Protein AF-A0AAW1G1H7-F1 (afdb_monomer)

Secondary structure (DSSP, 8-state):
-EEEES-SSHHHHHHHHHHHHH-TT--EEEEES-GGG-----SSTTEEEEES--TTHHHHHHHHHS-BSEEEE----S-TTSS---SGGG--HHHHHHHHIIIIIHHHHHHHHHTTTBSTTTSPPP-EEEE--EEESTTTGGGGGGS-GGGEEEHHHHHHHHHHHHHT--GGGTTEEEETTS-EEE-S--EE-SS-EE-

Solvent-accessible surface area (backbone atoms only — not comparable to full-atom values): 11667 Å² total; per-residue (Å²): 68,36,40,36,34,41,21,90,52,52,58,35,34,36,46,53,51,50,42,62,71,74,34,81,88,47,35,39,37,35,23,26,84,59,47,90,71,53,84,80,76,62,92,65,92,43,59,45,73,38,59,60,83,45,95,53,52,48,53,52,47,36,74,78,61,59,52,34,76,46,78,45,78,58,56,76,62,66,25,88,85,74,53,56,73,88,46,83,87,66,65,43,74,69,41,53,53,53,25,44,46,52,49,48,48,43,48,51,53,51,50,60,62,39,52,86,36,33,54,67,99,80,60,87,78,69,43,70,47,78,42,60,69,50,43,65,25,84,84,43,54,87,58,48,89,80,48,61,76,94,57,56,32,54,37,63,60,31,40,54,35,45,48,56,48,62,75,68,63,46,77,89,58,36,52,34,36,28,33,41,88,66,46,68,74,53,91,71,70,70,48,72,84,87,84,53,85,54,129

Nearest PDB structures (foldseek):
  3slg-assembly4_D  TM=5.244E-01  e=7.112E-03  Burkholderia pseudomallei 1710b
  3slg-assembly1_A  TM=5.169E-01  e=9.768E-03  Burkholderia pseudomallei 1710b
  1z75-assembly1_A  TM=5.306E-01  e=2.530E-02  Escherichia coli
  1z7b-assembly1_A  TM=5.217E-01  e=2.530E-02  Escherichia coli
  1z7e-assembly1_D  TM=4.997E-01  e=6.554E-02  Escherichia coli

Organism: Zoarces viviparus (NCBI:txid48416)

Radius of gyration: 17.43 Å; Cα contacts (8 Å, |Δi|>4): 279; chains: 1; bounding box: 45×40×48 Å

Structure (mmCIF, N/CA/C/O backbone):
data_AF-A0AAW1G1H7-F1
#
_entry.id   AF-A0AAW1G1H7-F1
#
loop_
_atom_site.group_PDB
_atom_site.id
_atom_site.type_symbol
_atom_site.label_atom_id
_atom_site.label_alt_id
_atom_site.label_comp_id
_atom_site.label_asym_id
_atom_site.label_entity_id
_atom_site.label_seq_id
_atom_site.pdbx_PDB_ins_code
_atom_site.Cartn_x
_atom_site.Cartn_y
_atom_site.Cartn_z
_atom_site.occupancy
_atom_site.B_iso_or_equiv
_atom_site.auth_seq_id
_atom_site.auth_comp_id
_atom_site.auth_asym_id
_atom_site.auth_atom_id
_atom_site.pdbx_PDB_model_num
ATOM 1 N N . MET A 1 1 ? -10.985 2.891 10.087 1.00 73.31 1 MET A N 1
ATOM 2 C CA . MET A 1 1 ? -10.182 3.982 9.519 1.00 73.31 1 MET A CA 1
ATOM 3 C C . MET A 1 1 ? -8.923 3.427 8.908 1.00 73.31 1 MET A C 1
ATOM 5 O O . MET A 1 1 ? -8.239 2.643 9.554 1.00 73.31 1 MET A O 1
ATOM 9 N N . LEU A 1 2 ? -8.660 3.793 7.659 1.00 76.62 2 LEU A N 1
ATOM 10 C CA . LEU A 1 2 ? -7.661 3.154 6.813 1.00 76.62 2 LEU A CA 1
ATOM 11 C C . LEU A 1 2 ? -6.749 4.211 6.195 1.00 76.62 2 LEU A C 1
ATOM 13 O O . LEU A 1 2 ? -7.255 5.197 5.665 1.00 76.62 2 LEU A O 1
ATOM 17 N N . LEU A 1 3 ? -5.433 4.009 6.253 1.00 73.12 3 LEU A N 1
ATOM 18 C CA . LEU A 1 3 ? -4.436 4.956 5.750 1.00 73.12 3 LEU A CA 1
ATOM 19 C C . LEU A 1 3 ? -3.664 4.353 4.579 1.00 73.12 3 LEU A C 1
ATOM 21 O O . LEU A 1 3 ? -3.075 3.279 4.702 1.00 73.12 3 LEU A O 1
ATOM 25 N N . PHE A 1 4 ? -3.620 5.079 3.467 1.00 74.75 4 PHE A N 1
ATOM 26 C CA . PHE A 1 4 ? -2.962 4.653 2.237 1.00 74.75 4 PHE A CA 1
ATOM 27 C C . PHE A 1 4 ? -1.847 5.616 1.831 1.00 74.75 4 PHE A C 1
ATOM 29 O O . PHE A 1 4 ? -2.022 6.840 1.815 1.00 74.75 4 PHE A O 1
ATOM 36 N N . HIS A 1 5 ? -0.709 5.049 1.433 1.00 71.12 5 HIS A N 1
ATOM 37 C CA . HIS A 1 5 ? 0.432 5.794 0.909 1.00 71.12 5 HIS A CA 1
ATOM 38 C C . HIS A 1 5 ? 0.927 5.206 -0.417 1.00 71.12 5 HIS A C 1
ATOM 40 O O . HIS A 1 5 ? 1.231 4.017 -0.444 1.00 71.12 5 HIS A O 1
ATOM 46 N N . PRO A 1 6 ? 1.205 6.021 -1.450 1.00 65.44 6 PRO A N 1
ATOM 47 C CA . PRO A 1 6 ? 0.539 7.242 -1.881 1.00 65.44 6 PRO A CA 1
ATOM 48 C C . PRO A 1 6 ? -0.604 6.923 -2.862 1.00 65.44 6 PRO A C 1
ATOM 50 O O . PRO A 1 6 ? -0.550 5.949 -3.607 1.00 65.44 6 PRO A O 1
ATOM 53 N N . VAL A 1 7 ? -1.643 7.757 -2.878 1.00 63.50 7 VAL A N 1
ATOM 54 C CA . VAL A 1 7 ? -2.957 7.358 -3.426 1.00 63.50 7 VAL A CA 1
ATOM 55 C C . VAL A 1 7 ? -3.294 7.931 -4.799 1.00 63.50 7 VAL A C 1
ATOM 57 O O . VAL A 1 7 ? -4.196 7.426 -5.443 1.00 63.50 7 VAL A O 1
ATOM 60 N N . LEU A 1 8 ? -2.592 8.945 -5.309 1.00 60.09 8 LEU A N 1
ATOM 61 C CA . LEU A 1 8 ? -3.075 9.707 -6.481 1.00 60.09 8 LEU A CA 1
ATOM 62 C C . LEU A 1 8 ? -3.226 8.920 -7.794 1.00 60.09 8 LEU A C 1
ATOM 64 O O . LEU A 1 8 ? -3.757 9.463 -8.757 1.00 60.09 8 LEU A O 1
ATOM 68 N N . ARG A 1 9 ? -2.708 7.693 -7.880 1.00 73.25 9 ARG A N 1
ATOM 69 C CA . ARG A 1 9 ? -2.675 6.900 -9.114 1.00 73.25 9 ARG A CA 1
ATOM 70 C C . ARG A 1 9 ? -2.432 5.422 -8.827 1.00 73.25 9 ARG A C 1
ATOM 72 O O . ARG A 1 9 ? -2.048 5.047 -7.720 1.00 73.25 9 ARG A O 1
ATOM 79 N N . GLY A 1 10 ? -2.636 4.595 -9.852 1.00 83.56 10 GLY A N 1
ATOM 80 C CA . GLY A 1 10 ? -2.375 3.157 -9.809 1.00 83.56 10 GLY A CA 1
ATOM 81 C C . GLY A 1 10 ? -3.186 2.433 -8.733 1.00 83.56 10 GLY A C 1
ATOM 82 O O . GLY A 1 10 ? -4.362 2.728 -8.523 1.00 83.56 10 GLY A O 1
ATOM 83 N N . LEU A 1 11 ? -2.544 1.485 -8.049 1.00 86.88 11 LEU A N 1
ATOM 84 C CA . LEU A 1 11 ? -3.180 0.634 -7.040 1.00 86.88 11 LEU A CA 1
ATOM 85 C C . LEU A 1 11 ? -3.681 1.414 -5.822 1.00 86.88 11 LEU A C 1
ATOM 87 O O . LEU A 1 11 ? -4.779 1.141 -5.348 1.00 86.88 11 LEU A O 1
ATOM 91 N N . GLY A 1 12 ? -2.928 2.413 -5.344 1.00 85.88 12 GLY A N 1
ATOM 92 C CA . GLY A 1 12 ? -3.318 3.211 -4.176 1.00 85.88 12 GLY A CA 1
ATOM 93 C C . GLY A 1 12 ? -4.685 3.879 -4.350 1.00 85.88 12 GLY A C 1
ATOM 94 O O . GLY A 1 12 ? -5.517 3.820 -3.447 1.00 85.88 12 GLY A O 1
ATOM 95 N N . LEU A 1 13 ? -4.949 4.432 -5.539 1.00 85.88 13 LEU A N 1
ATOM 96 C CA . LEU A 1 13 ? -6.244 5.030 -5.877 1.00 85.88 13 LEU A CA 1
ATOM 97 C C . LEU A 1 13 ? -7.368 3.994 -5.870 1.00 85.88 13 LEU A C 1
ATOM 99 O O . LEU A 1 13 ? -8.444 4.221 -5.318 1.00 85.88 13 LEU A O 1
ATOM 103 N N . GLN A 1 14 ? -7.100 2.835 -6.472 1.00 89.62 14 GLN A N 1
ATOM 104 C CA . GLN A 1 14 ? -8.082 1.764 -6.596 1.00 89.62 14 GLN A CA 1
ATOM 105 C C . GLN A 1 14 ? -8.421 1.130 -5.248 1.00 89.62 14 GLN A C 1
ATOM 107 O O . GLN A 1 14 ? -9.584 0.818 -5.008 1.00 89.62 14 GLN A O 1
ATOM 112 N N . PHE A 1 15 ? -7.463 1.028 -4.324 1.00 89.62 15 PHE A N 1
ATOM 113 C CA . PHE A 1 15 ? -7.752 0.642 -2.944 1.00 89.62 15 PHE A CA 1
ATOM 114 C C . PHE A 1 15 ? -8.737 1.602 -2.276 1.00 89.62 15 PHE A C 1
ATOM 116 O O . PHE A 1 15 ? -9.714 1.158 -1.669 1.00 89.62 15 PHE A O 1
ATOM 123 N N . CYS A 1 16 ? -8.522 2.915 -2.412 1.00 88.25 16 CYS A N 1
ATOM 124 C CA . CYS A 1 16 ? -9.436 3.907 -1.854 1.00 88.25 16 CYS A CA 1
ATOM 125 C C . CYS A 1 16 ? -10.842 3.779 -2.452 1.00 88.25 16 CYS A C 1
ATOM 127 O O . CYS A 1 16 ? -11.809 3.734 -1.692 1.00 88.25 16 CYS A O 1
ATOM 129 N N . ARG A 1 17 ? -10.960 3.631 -3.779 1.00 88.75 17 ARG A N 1
ATOM 130 C CA . ARG A 1 17 ? -12.242 3.379 -4.464 1.00 88.75 17 ARG A CA 1
ATOM 131 C C . ARG A 1 17 ? -12.944 2.137 -3.940 1.00 88.75 17 ARG A C 1
ATOM 133 O O . ARG A 1 17 ? -14.110 2.207 -3.558 1.00 88.75 17 ARG A O 1
ATOM 140 N N . HIS A 1 18 ? -12.225 1.018 -3.897 1.00 91.44 18 HIS A N 1
ATOM 141 C CA . HIS A 1 18 ? -12.762 -0.263 -3.460 1.00 91.44 18 HIS A CA 1
ATOM 142 C C . HIS A 1 18 ? -13.309 -0.164 -2.031 1.00 91.44 18 HIS A C 1
ATOM 144 O O . HIS A 1 18 ? -14.451 -0.527 -1.764 1.00 91.44 18 HIS A O 1
ATOM 150 N N . ILE A 1 19 ? -12.541 0.411 -1.108 1.00 90.12 19 ILE A N 1
ATOM 151 C CA . ILE A 1 19 ? -12.972 0.565 0.284 1.00 90.12 19 ILE A CA 1
ATOM 152 C C . ILE A 1 19 ? -14.161 1.509 0.412 1.00 90.12 19 ILE A C 1
ATOM 154 O O . ILE A 1 19 ? -15.108 1.193 1.128 1.00 90.12 19 ILE A O 1
ATOM 158 N N . LEU A 1 20 ? -14.136 2.659 -0.264 1.00 89.44 20 LEU A N 1
ATOM 159 C CA . LEU A 1 20 ? -15.230 3.624 -0.185 1.00 89.44 20 LEU A CA 1
ATOM 160 C C . LEU A 1 20 ? -16.541 3.032 -0.720 1.00 89.44 20 LEU A C 1
ATOM 162 O O . LEU A 1 20 ? -17.599 3.358 -0.175 1.00 89.44 20 LEU A O 1
ATOM 166 N N . LYS A 1 21 ? -16.460 2.136 -1.713 1.00 90.38 21 LYS A N 1
ATOM 167 C CA . LYS A 1 21 ? -17.590 1.401 -2.297 1.00 90.38 21 LYS A CA 1
ATOM 168 C C . LYS A 1 21 ? -18.085 0.250 -1.413 1.00 90.38 21 LYS A C 1
ATOM 170 O O . LYS A 1 21 ? -19.290 0.110 -1.238 1.00 90.38 21 LYS A O 1
ATOM 175 N N . HIS A 1 22 ? -17.185 -0.564 -0.859 1.00 91.00 22 HIS A N 1
ATOM 176 C CA . HIS A 1 22 ? -17.543 -1.835 -0.210 1.00 91.00 22 HIS A CA 1
ATOM 177 C C . HIS A 1 22 ? -17.586 -1.782 1.324 1.00 91.00 22 HIS A C 1
ATOM 179 O O . HIS A 1 22 ? -18.234 -2.619 1.947 1.00 91.00 22 HIS A O 1
ATOM 185 N N . ARG A 1 23 ? -16.943 -0.794 1.959 1.00 89.88 23 ARG A N 1
ATOM 186 C CA . ARG A 1 23 ? -16.934 -0.615 3.420 1.00 89.88 23 ARG A CA 1
ATOM 187 C C . ARG A 1 23 ? -17.599 0.709 3.799 1.00 89.88 23 ARG A C 1
ATOM 189 O O . ARG A 1 23 ? -16.943 1.738 3.958 1.00 89.88 23 ARG A O 1
ATOM 196 N N . THR A 1 24 ? -18.920 0.688 3.962 1.00 86.50 24 THR A N 1
ATOM 197 C CA . THR A 1 24 ? -19.757 1.889 4.177 1.00 86.50 24 THR A CA 1
ATOM 198 C C . THR A 1 24 ? -19.381 2.696 5.424 1.00 86.50 24 THR A C 1
ATOM 200 O O . THR A 1 24 ? -19.468 3.922 5.409 1.00 86.50 24 THR A O 1
ATOM 203 N N . THR A 1 25 ? -18.887 2.035 6.472 1.00 87.44 25 THR A N 1
ATOM 204 C CA . THR A 1 25 ? -18.452 2.661 7.733 1.00 87.44 25 THR A CA 1
ATOM 205 C C . THR A 1 25 ? -16.977 3.068 7.743 1.00 87.44 25 THR A C 1
ATOM 207 O O . THR A 1 25 ? -16.512 3.697 8.695 1.00 87.44 25 THR A O 1
ATOM 210 N N . ALA A 1 26 ? -16.208 2.719 6.706 1.00 87.88 26 ALA A N 1
ATOM 211 C CA . ALA A 1 26 ? -14.791 3.040 6.659 1.00 87.88 26 ALA A CA 1
ATOM 212 C C . ALA A 1 26 ? -14.562 4.519 6.317 1.00 87.88 26 ALA A C 1
ATOM 214 O O . ALA A 1 26 ? -15.124 5.055 5.361 1.00 87.88 26 ALA A O 1
ATOM 215 N N . VAL A 1 27 ? -13.663 5.138 7.083 1.00 89.31 27 VAL A N 1
ATOM 216 C CA . VAL A 1 27 ? -13.017 6.414 6.757 1.00 89.31 27 VAL A CA 1
ATOM 217 C C . VAL A 1 27 ? -11.654 6.114 6.140 1.00 89.31 27 VAL A C 1
ATOM 219 O O . VAL A 1 27 ? -10.883 5.323 6.694 1.00 89.31 27 VAL A O 1
ATOM 222 N N . VAL A 1 28 ? -11.376 6.731 4.997 1.00 89.75 28 VAL A N 1
ATOM 223 C CA . VAL A 1 28 ? -10.145 6.592 4.223 1.00 89.75 28 VAL A CA 1
ATOM 224 C C . VAL A 1 28 ? -9.320 7.864 4.342 1.00 89.75 28 VAL A C 1
ATOM 226 O O . VAL A 1 28 ? -9.781 8.963 4.037 1.00 89.75 28 VAL A O 1
ATOM 229 N N . ILE A 1 29 ? -8.069 7.688 4.741 1.00 88.19 29 ILE A N 1
ATOM 230 C CA . ILE A 1 29 ? -7.049 8.721 4.755 1.00 88.19 29 ILE A CA 1
ATOM 231 C C . ILE A 1 29 ? -6.067 8.377 3.640 1.00 88.19 29 ILE A C 1
ATOM 233 O O . ILE A 1 29 ? -5.410 7.337 3.644 1.00 88.19 29 ILE A O 1
ATOM 237 N N . ALA A 1 30 ? -5.996 9.245 2.649 1.00 87.56 30 ALA A N 1
ATOM 238 C CA . ALA A 1 30 ? -5.112 9.122 1.510 1.00 87.56 30 ALA A CA 1
ATOM 239 C C . ALA A 1 30 ? -3.960 10.109 1.663 1.00 87.56 30 ALA A C 1
ATOM 241 O O . ALA A 1 30 ? -4.174 11.248 2.060 1.00 87.56 30 ALA A O 1
ATOM 242 N N . THR A 1 31 ? -2.740 9.710 1.318 1.00 83.75 31 THR A N 1
ATOM 243 C CA . THR A 1 31 ? -1.591 10.626 1.335 1.00 83.75 31 THR A CA 1
ATOM 244 C C . THR A 1 31 ? -0.999 10.795 -0.054 1.00 83.75 31 THR A C 1
ATOM 246 O O . THR A 1 31 ? -0.964 9.857 -0.859 1.00 83.75 31 THR A O 1
ATOM 249 N N . CYS A 1 32 ? -0.530 12.000 -0.369 1.00 81.19 32 CYS A N 1
ATOM 250 C CA . CYS A 1 32 ? 0.156 12.269 -1.627 1.00 81.19 32 CYS A CA 1
ATOM 251 C C . CYS A 1 32 ? 0.958 13.570 -1.612 1.00 81.19 32 CYS A C 1
ATOM 253 O O . CYS A 1 32 ? 0.721 14.436 -0.785 1.00 81.19 32 CYS A O 1
ATOM 255 N N . ARG A 1 33 ? 1.927 13.723 -2.519 1.00 79.44 33 ARG A N 1
ATOM 256 C CA . ARG A 1 33 ? 2.799 14.913 -2.531 1.00 79.44 33 ARG A CA 1
ATOM 257 C C . ARG A 1 33 ? 2.032 16.214 -2.789 1.00 79.44 33 ARG A C 1
ATOM 259 O O . ARG A 1 33 ? 2.339 17.212 -2.155 1.00 79.44 33 ARG A O 1
ATOM 266 N N . ASN A 1 34 ? 1.023 16.160 -3.658 1.00 81.06 34 ASN A N 1
ATOM 267 C CA . ASN A 1 34 ? 0.284 17.322 -4.151 1.00 81.06 34 ASN A CA 1
ATOM 268 C C . ASN A 1 34 ? -1.234 17.088 -3.989 1.00 81.06 34 ASN A C 1
ATOM 270 O O . ASN A 1 34 ? -1.897 16.730 -4.968 1.00 81.06 34 ASN A O 1
ATOM 274 N N . PRO A 1 35 ? -1.791 17.195 -2.766 1.00 80.69 35 PRO A N 1
ATOM 275 C CA . PRO A 1 35 ? -3.214 16.946 -2.500 1.00 80.69 35 PRO A CA 1
ATOM 276 C C . PRO A 1 35 ? -4.153 17.884 -3.264 1.00 80.69 35 PRO A C 1
ATOM 278 O O . PRO A 1 35 ? -5.256 17.485 -3.622 1.00 80.69 35 PRO A O 1
ATOM 281 N N . GLU A 1 36 ? -3.709 19.099 -3.576 1.00 79.56 36 GLU A N 1
ATOM 282 C CA . GLU A 1 36 ? -4.440 20.079 -4.381 1.00 79.56 36 GLU A CA 1
ATOM 283 C C . GLU A 1 36 ? -4.750 19.586 -5.807 1.00 79.56 36 GLU A C 1
ATOM 285 O O . GLU A 1 36 ? -5.765 19.968 -6.388 1.00 79.56 36 GLU A O 1
ATOM 290 N N . HIS A 1 37 ? -3.924 18.679 -6.336 1.00 76.25 37 HIS A N 1
ATOM 291 C CA . HIS A 1 37 ? -4.093 18.062 -7.653 1.00 76.25 37 HIS A CA 1
ATOM 292 C C . HIS A 1 37 ? -4.822 16.710 -7.602 1.00 76.25 37 HIS A C 1
ATOM 294 O O . HIS A 1 37 ? -4.901 16.016 -8.617 1.00 76.25 37 HIS A O 1
ATOM 300 N N . ALA A 1 38 ? -5.357 16.308 -6.445 1.00 70.81 38 ALA A N 1
ATOM 301 C CA . ALA A 1 38 ? -6.184 15.113 -6.347 1.00 70.81 38 ALA A CA 1
ATOM 302 C C . ALA A 1 38 ? -7.488 15.310 -7.136 1.00 70.81 38 ALA A C 1
ATOM 304 O O . ALA A 1 38 ? -8.396 16.029 -6.714 1.00 70.81 38 ALA A O 1
ATOM 305 N N . THR A 1 39 ? -7.572 14.663 -8.299 1.00 65.50 39 THR A N 1
ATOM 306 C CA . THR A 1 39 ? -8.768 14.656 -9.156 1.00 65.50 39 THR A CA 1
ATOM 307 C C . THR A 1 39 ? -9.905 13.852 -8.538 1.00 65.50 39 THR A C 1
ATOM 309 O O . THR A 1 39 ? -11.075 14.117 -8.799 1.00 65.50 39 THR A O 1
ATOM 312 N N . GLU A 1 40 ? -9.569 12.887 -7.687 1.00 66.44 40 GLU A N 1
ATOM 313 C CA . GLU A 1 40 ? -10.541 12.058 -7.003 1.00 66.44 40 GLU A CA 1
ATOM 314 C C . GLU A 1 40 ? -11.053 12.730 -5.733 1.00 66.44 40 GLU A C 1
ATOM 316 O O . GLU A 1 40 ? -10.320 12.936 -4.764 1.00 66.44 40 GLU A O 1
ATOM 321 N N . ARG A 1 41 ? -12.346 13.046 -5.743 1.00 66.00 41 ARG A N 1
ATOM 322 C CA . ARG A 1 41 ? -13.085 13.536 -4.584 1.00 66.00 41 ARG A CA 1
ATOM 323 C C . ARG A 1 41 ? -14.260 12.602 -4.355 1.00 66.00 41 ARG A C 1
ATOM 325 O O . ARG A 1 41 ? -15.010 12.316 -5.282 1.00 66.00 41 ARG A O 1
ATOM 332 N N . HIS A 1 42 ? -14.413 12.118 -3.129 1.00 65.69 42 HIS A N 1
ATOM 333 C CA . HIS A 1 42 ? -15.556 11.292 -2.767 1.00 65.69 42 HIS A CA 1
ATOM 334 C C . HIS A 1 42 ? -16.639 12.179 -2.132 1.00 65.69 42 HIS A C 1
ATOM 336 O O . HIS A 1 42 ? -16.304 12.993 -1.270 1.00 65.69 42 HIS A O 1
ATOM 342 N N . PRO A 1 43 ? -17.924 12.030 -2.501 1.00 55.09 43 PRO A N 1
ATOM 343 C CA . PRO A 1 43 ? -19.019 12.708 -1.814 1.00 55.09 43 PRO A CA 1
ATOM 344 C C . PRO A 1 43 ? -19.053 12.334 -0.322 1.00 55.09 43 PRO A C 1
ATOM 346 O O . PRO A 1 43 ? -19.058 11.153 0.031 1.00 55.09 43 PRO A O 1
ATOM 349 N N . GLY A 1 44 ? -19.074 13.332 0.560 1.00 60.41 44 GLY A N 1
ATOM 350 C CA . GLY A 1 44 ? -19.103 13.141 2.015 1.00 60.41 44 GLY A CA 1
ATOM 351 C C . GLY A 1 44 ? -17.729 13.163 2.700 1.00 60.41 44 GLY A C 1
ATOM 352 O O . GLY A 1 44 ? -16.681 13.220 2.069 1.00 60.41 44 GLY A O 1
ATOM 353 N N . THR A 1 45 ? -17.734 13.110 4.032 1.00 71.38 45 THR A N 1
ATOM 354 C CA . THR A 1 45 ? -16.557 13.298 4.907 1.00 71.38 45 THR A CA 1
ATOM 355 C C . THR A 1 45 ? -15.661 12.055 5.051 1.00 71.38 45 THR A C 1
ATOM 357 O O . THR A 1 45 ? -14.756 12.035 5.882 1.00 71.38 45 THR A O 1
ATOM 360 N N . ARG A 1 46 ? -15.890 10.996 4.255 1.00 86.81 46 ARG A N 1
ATOM 361 C CA . ARG A 1 46 ? -15.212 9.691 4.410 1.00 86.81 46 ARG A CA 1
ATOM 362 C C . ARG A 1 46 ? -13.853 9.582 3.719 1.00 86.81 46 ARG A C 1
ATOM 364 O O . ARG A 1 46 ? -13.141 8.626 4.002 1.00 86.81 46 ARG A O 1
ATOM 371 N N . LEU A 1 47 ? -13.490 10.508 2.831 1.00 88.06 47 LEU A N 1
ATOM 372 C CA . LEU A 1 47 ? -12.169 10.552 2.196 1.00 88.06 47 LEU A CA 1
ATOM 373 C C . LEU A 1 47 ? -11.455 11.845 2.588 1.00 88.06 47 LEU A C 1
ATOM 375 O O . LEU A 1 47 ? -11.916 12.932 2.253 1.00 88.06 47 LEU A O 1
ATOM 379 N N . THR A 1 48 ? -10.310 11.722 3.255 1.00 86.81 48 THR A N 1
ATOM 380 C CA . THR A 1 48 ? -9.422 12.851 3.559 1.00 86.81 48 THR A CA 1
ATOM 381 C C . THR A 1 48 ? -8.091 12.657 2.854 1.00 86.81 48 THR A C 1
ATOM 383 O O . THR A 1 48 ? -7.443 11.630 3.037 1.00 86.81 48 THR A O 1
ATOM 386 N N . VAL A 1 49 ? -7.666 13.644 2.062 1.00 85.81 49 VAL A N 1
ATOM 387 C CA . VAL A 1 49 ? -6.366 13.623 1.378 1.00 85.81 49 VAL A CA 1
ATOM 388 C C . VAL A 1 49 ? -5.388 14.534 2.118 1.00 85.81 49 VAL A C 1
ATOM 390 O O . VAL A 1 49 ? -5.628 15.731 2.264 1.00 85.81 49 VAL A O 1
ATOM 393 N N . LEU A 1 50 ? -4.279 13.969 2.587 1.00 84.31 50 LEU A N 1
ATOM 394 C CA . LEU A 1 50 ? -3.205 14.663 3.292 1.00 84.31 50 LEU A CA 1
ATOM 395 C C . LEU A 1 50 ? -1.949 14.765 2.415 1.00 84.31 50 LEU A C 1
ATOM 397 O O . LEU A 1 50 ? -1.686 13.915 1.558 1.00 84.31 50 LEU A O 1
ATOM 401 N N . ARG A 1 51 ? -1.143 15.803 2.649 1.00 83.12 51 ARG A N 1
ATOM 402 C CA . ARG A 1 51 ? 0.158 15.962 1.987 1.00 83.12 51 ARG A CA 1
ATOM 403 C C . ARG A 1 51 ? 1.159 14.925 2.528 1.00 83.12 51 ARG A C 1
ATOM 405 O O . ARG A 1 51 ? 1.194 14.689 3.728 1.00 83.12 51 ARG A O 1
ATOM 412 N N . LEU A 1 52 ? 1.955 14.304 1.652 1.00 71.75 52 LEU A N 1
ATOM 413 C CA . LEU A 1 52 ? 2.859 13.169 1.944 1.00 71.75 52 LEU A CA 1
ATOM 414 C C . LEU A 1 52 ? 4.157 13.571 2.669 1.00 71.75 52 LEU A C 1
ATOM 416 O O . LEU A 1 52 ? 4.922 12.697 3.052 1.00 71.75 52 LEU A O 1
ATOM 420 N N . ASP A 1 53 ? 4.404 14.862 2.871 1.00 62.03 53 ASP A N 1
ATOM 421 C CA . ASP A 1 53 ? 5.707 15.392 3.294 1.00 62.03 53 ASP A CA 1
ATOM 422 C C . ASP A 1 53 ? 5.654 16.118 4.642 1.00 62.03 53 ASP A C 1
ATOM 424 O O . ASP A 1 53 ? 6.220 17.189 4.824 1.00 62.03 53 ASP A O 1
ATOM 428 N N . VAL A 1 54 ? 4.882 15.590 5.588 1.00 49.34 54 VAL A N 1
ATOM 429 C CA . VAL A 1 54 ? 4.742 16.234 6.894 1.00 49.34 54 VAL A CA 1
ATOM 430 C C . VAL A 1 54 ? 5.258 15.271 7.947 1.00 49.34 54 VAL A C 1
ATOM 432 O O . VAL A 1 54 ? 4.595 14.291 8.295 1.00 49.34 54 VAL A O 1
ATOM 435 N N . SER A 1 55 ? 6.449 15.558 8.472 1.00 56.03 55 SER A N 1
ATOM 436 C CA . SER A 1 55 ? 6.755 15.260 9.870 1.00 56.03 55 SER A CA 1
ATOM 437 C C . SER A 1 55 ? 5.536 15.684 10.702 1.00 56.03 55 SER A C 1
ATOM 439 O O . SER A 1 55 ? 5.238 16.873 10.763 1.00 56.03 55 SER A O 1
ATOM 441 N N . GLY A 1 56 ? 4.768 14.722 11.224 1.00 66.31 56 GLY A N 1
ATOM 442 C CA . GLY A 1 56 ? 3.488 14.980 11.905 1.00 66.31 56 GLY A CA 1
ATOM 443 C C . GLY A 1 56 ? 2.231 14.440 11.207 1.00 66.31 56 GLY A C 1
ATOM 444 O O . GLY A 1 56 ? 1.129 14.648 11.705 1.00 66.31 56 GLY A O 1
ATOM 445 N N . ALA A 1 57 ? 2.339 13.709 10.087 1.00 73.44 57 ALA A N 1
ATOM 446 C CA . ALA A 1 57 ? 1.181 13.015 9.503 1.00 73.44 57 ALA A CA 1
ATOM 447 C C . ALA A 1 57 ? 0.523 12.055 10.513 1.00 73.44 57 ALA A C 1
ATOM 449 O O . ALA A 1 57 ? -0.698 12.053 10.646 1.00 73.44 57 ALA A O 1
ATOM 450 N N . ALA A 1 58 ? 1.328 11.308 11.274 1.00 77.75 58 ALA A N 1
ATOM 451 C CA . ALA A 1 58 ? 0.841 10.451 12.352 1.00 77.75 58 ALA A CA 1
ATOM 452 C C . ALA A 1 58 ? 0.124 11.249 13.454 1.00 77.75 58 ALA A C 1
ATOM 454 O O . ALA A 1 58 ? -0.957 10.842 13.871 1.00 77.75 58 ALA A O 1
ATOM 455 N N . ASP A 1 59 ? 0.663 12.398 13.871 1.00 81.88 59 ASP A N 1
ATOM 456 C CA . ASP A 1 59 ? 0.042 13.252 14.894 1.00 81.88 59 ASP A CA 1
ATOM 457 C C . ASP A 1 59 ? -1.289 13.819 14.408 1.00 81.88 59 ASP A C 1
ATOM 459 O O . ASP A 1 59 ? -2.303 13.701 15.086 1.00 81.88 59 ASP A O 1
ATOM 463 N N . ARG A 1 60 ? -1.345 14.298 13.164 1.00 81.94 60 ARG A N 1
ATOM 464 C CA . ARG A 1 60 ? -2.586 14.783 12.554 1.00 81.94 60 ARG A CA 1
ATOM 465 C C . ARG A 1 60 ? -3.634 13.677 12.402 1.00 81.94 60 ARG A C 1
ATOM 467 O O . ARG A 1 60 ? -4.824 13.928 12.600 1.00 81.94 60 ARG A O 1
ATOM 47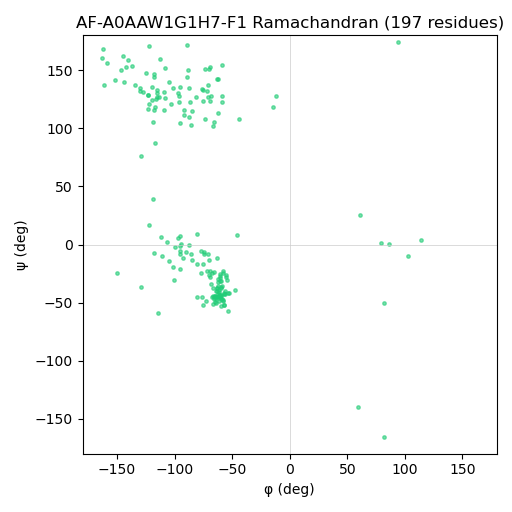4 N N . VAL A 1 61 ? -3.207 12.451 12.075 1.00 83.25 61 VAL A N 1
ATOM 475 C CA . VAL A 1 61 ? -4.075 11.258 12.068 1.00 83.25 61 VAL A CA 1
ATOM 476 C C . VAL A 1 61 ? -4.479 10.852 13.488 1.00 83.25 61 VAL A C 1
ATOM 478 O O . VAL A 1 61 ? -5.552 10.303 13.694 1.00 83.25 61 VAL A O 1
ATOM 481 N N . LYS A 1 62 ? -3.680 11.139 14.506 1.00 84.44 62 LYS A N 1
ATOM 482 C CA . LYS A 1 62 ? -4.086 10.925 15.894 1.00 84.44 62 LYS A CA 1
ATOM 483 C C . LYS A 1 62 ? -5.128 11.952 16.329 1.00 84.44 62 LYS A C 1
ATOM 485 O O . LYS A 1 62 ? -6.167 11.579 16.856 1.00 84.44 62 LYS A O 1
ATOM 490 N N . GLU A 1 63 ? -4.883 13.228 16.066 1.00 85.81 63 GLU A N 1
ATOM 491 C CA . GLU A 1 63 ? -5.723 14.348 16.499 1.00 85.81 63 GLU A CA 1
ATOM 492 C C . GLU A 1 63 ? -7.088 14.361 15.809 1.00 85.81 63 GLU A C 1
ATOM 494 O O . GLU A 1 63 ? -8.114 14.527 16.460 1.00 85.81 63 GLU A O 1
ATOM 499 N N . SER A 1 64 ? -7.120 14.150 14.491 1.00 84.88 64 SER A N 1
ATOM 500 C CA . SER A 1 64 ? -8.358 14.293 13.705 1.00 84.88 64 SER A CA 1
ATOM 501 C C . SER A 1 64 ? -9.281 13.071 13.790 1.00 84.88 64 SER A C 1
ATOM 503 O O . SER A 1 64 ? -10.434 13.118 13.371 1.00 84.88 64 SER A O 1
ATOM 505 N N . PHE A 1 65 ? -8.747 11.941 14.244 1.00 83.94 65 PHE A N 1
ATOM 506 C CA . PHE A 1 65 ? -9.220 10.617 13.835 1.00 83.94 65 PHE A CA 1
ATOM 507 C C . PHE A 1 65 ? -9.026 9.564 14.952 1.00 83.94 65 PHE A C 1
ATOM 509 O O . PHE A 1 65 ? -9.762 8.580 15.032 1.00 83.94 65 PHE A O 1
ATOM 516 N N . GLY A 1 66 ? -8.086 9.772 15.874 1.00 83.94 66 GLY A N 1
ATOM 517 C CA . GLY A 1 66 ? -7.925 8.993 17.103 1.00 83.94 66 GLY A CA 1
ATOM 518 C C . GLY A 1 66 ? -7.177 7.671 16.932 1.00 83.94 66 GLY A C 1
ATOM 519 O O . GLY A 1 66 ? -6.246 7.403 17.688 1.00 83.94 66 GLY A O 1
ATOM 520 N N . ARG A 1 67 ? -7.570 6.834 15.961 1.00 82.50 67 ARG A N 1
ATOM 521 C CA . ARG A 1 67 ? -6.993 5.490 15.762 1.00 82.50 67 ARG A CA 1
ATOM 522 C C . ARG A 1 67 ? -6.894 5.060 14.304 1.00 82.50 67 ARG A C 1
ATOM 524 O O . ARG A 1 67 ? -7.618 5.555 13.445 1.00 82.50 67 ARG A O 1
ATOM 531 N N . LEU A 1 68 ? -6.073 4.045 14.052 1.00 85.69 68 LEU A N 1
ATOM 532 C CA . LEU A 1 68 ? -5.891 3.456 12.731 1.00 85.69 68 LEU A CA 1
ATOM 533 C C . LEU A 1 68 ? -6.076 1.933 12.750 1.00 85.69 68 LEU A C 1
ATOM 535 O O . LEU A 1 68 ? -5.493 1.246 13.586 1.00 85.69 68 LEU A O 1
ATOM 539 N N . ASP A 1 69 ? -6.876 1.405 11.820 1.00 86.69 69 ASP A N 1
ATOM 540 C CA . ASP A 1 69 ? -7.207 -0.028 11.771 1.00 86.69 69 ASP A CA 1
ATOM 541 C C . ASP A 1 69 ? -6.384 -0.783 10.713 1.00 86.69 69 ASP A C 1
ATOM 543 O O . ASP A 1 69 ? -6.086 -1.961 10.886 1.00 86.69 69 ASP A O 1
ATOM 547 N N . LEU A 1 70 ? -5.990 -0.123 9.619 1.00 86.75 70 LEU A N 1
ATOM 548 C CA . LEU A 1 70 ? -5.106 -0.708 8.607 1.00 86.75 70 LEU A CA 1
ATOM 549 C C . LEU A 1 70 ? -4.285 0.377 7.898 1.00 86.75 70 LEU A C 1
ATOM 551 O O . LEU A 1 70 ? -4.774 1.472 7.605 1.00 86.75 70 LEU A O 1
ATOM 555 N N . ILE A 1 71 ? -3.026 0.034 7.625 1.00 87.44 71 ILE A N 1
ATOM 556 C CA . ILE A 1 71 ? -2.073 0.821 6.844 1.00 87.44 71 ILE A CA 1
ATOM 557 C C . ILE A 1 71 ? -1.734 0.035 5.589 1.00 87.44 71 ILE A C 1
ATOM 559 O O . ILE A 1 71 ? -1.334 -1.124 5.679 1.00 87.44 71 ILE A O 1
ATOM 563 N N . VAL A 1 72 ? -1.816 0.685 4.433 1.00 86.44 72 VAL A N 1
ATOM 564 C CA . VAL A 1 72 ? -1.320 0.131 3.174 1.00 86.44 72 VAL A CA 1
ATOM 565 C C . VAL A 1 72 ? -0.210 1.020 2.635 1.00 86.44 72 VAL A C 1
ATOM 567 O O . VAL A 1 72 ? -0.418 2.183 2.273 1.00 86.44 72 VAL A O 1
ATOM 570 N N . ASN A 1 73 ? 0.985 0.441 2.578 1.00 84.00 73 ASN A N 1
ATOM 571 C CA . ASN A 1 73 ? 2.151 1.037 1.948 1.00 84.00 73 ASN A CA 1
ATOM 572 C C . ASN A 1 73 ? 2.255 0.498 0.520 1.00 84.00 73 ASN A C 1
ATOM 574 O O . ASN A 1 73 ? 2.639 -0.645 0.312 1.00 84.00 73 ASN A O 1
ATOM 578 N N . SER A 1 74 ? 1.887 1.326 -0.452 1.00 77.94 74 SER A N 1
ATOM 579 C CA . SER A 1 74 ? 1.849 0.999 -1.880 1.00 77.94 74 SER A CA 1
ATOM 580 C C . SER A 1 74 ? 2.728 1.947 -2.716 1.00 77.94 74 SER A C 1
ATOM 582 O O . SER A 1 74 ? 2.545 2.038 -3.931 1.00 77.94 74 SER A O 1
ATOM 584 N N . SER A 1 75 ? 3.662 2.689 -2.100 1.00 74.88 75 SER A N 1
ATOM 585 C CA . SER A 1 75 ? 4.691 3.438 -2.843 1.00 74.88 75 SER A CA 1
ATOM 586 C C . SER A 1 75 ? 5.657 2.473 -3.505 1.00 74.88 75 SER A C 1
ATOM 588 O O . SER A 1 75 ? 6.228 1.643 -2.807 1.00 74.88 75 SER A O 1
ATOM 590 N N . ALA A 1 76 ? 5.863 2.651 -4.806 1.00 78.25 76 ALA A N 1
ATOM 591 C CA . ALA A 1 76 ? 6.921 1.990 -5.550 1.00 78.25 76 ALA A CA 1
ATOM 592 C C . ALA A 1 76 ? 7.478 2.938 -6.620 1.00 78.25 76 ALA A C 1
ATOM 594 O O . ALA A 1 76 ? 6.711 3.660 -7.275 1.00 78.25 76 ALA A O 1
ATOM 595 N N . VAL A 1 77 ? 8.794 2.925 -6.805 1.00 82.12 77 VAL A N 1
ATOM 596 C CA . VAL A 1 77 ? 9.502 3.556 -7.922 1.00 82.12 77 VAL A CA 1
ATOM 597 C C . VAL A 1 77 ? 10.534 2.572 -8.455 1.00 82.12 77 VAL A C 1
ATOM 599 O O . VAL A 1 77 ? 11.238 1.936 -7.690 1.00 82.12 77 VAL A O 1
ATOM 602 N N . PHE A 1 78 ? 10.662 2.441 -9.773 1.00 74.06 78 PHE 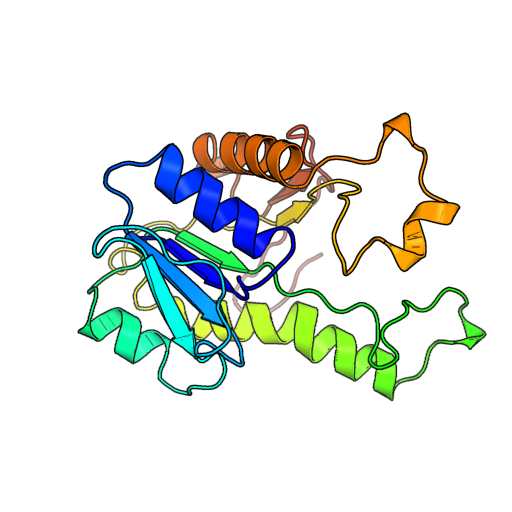A N 1
ATOM 603 C CA . PHE A 1 78 ? 11.644 1.501 -10.316 1.00 74.06 78 PHE A CA 1
ATOM 604 C C . PHE A 1 78 ? 13.079 2.031 -10.217 1.00 74.06 78 PHE A C 1
ATOM 606 O O . PHE A 1 78 ? 13.957 1.374 -9.676 1.00 74.06 78 PHE A O 1
ATOM 613 N N . HIS A 1 79 ? 13.303 3.242 -10.716 1.00 76.81 79 HIS A N 1
ATOM 614 C CA . HIS A 1 79 ? 14.601 3.910 -10.732 1.00 76.81 79 HIS A CA 1
ATOM 615 C C . HIS A 1 79 ? 14.358 5.422 -10.877 1.00 76.81 79 HIS A C 1
ATOM 617 O O . HIS A 1 79 ? 13.322 5.810 -11.439 1.00 76.81 79 HIS A O 1
ATOM 623 N N . PRO A 1 80 ? 15.286 6.305 -10.460 1.00 69.31 80 PRO A N 1
ATOM 624 C CA . PRO A 1 80 ? 15.145 7.756 -10.629 1.00 69.31 80 PRO A CA 1
ATOM 625 C C . PRO A 1 80 ? 14.900 8.217 -12.072 1.00 69.31 80 PRO A C 1
ATOM 627 O O . PRO A 1 80 ? 14.240 9.228 -12.295 1.00 69.31 80 PRO A O 1
ATOM 630 N N . SER A 1 81 ? 15.383 7.457 -13.060 1.00 72.00 81 SER A N 1
ATOM 631 C CA . SER A 1 81 ? 15.136 7.720 -14.488 1.00 72.00 81 SER A CA 1
ATOM 632 C C . SER A 1 81 ? 13.692 7.433 -14.932 1.00 72.00 81 SER A C 1
ATOM 634 O O . SER A 1 81 ? 13.332 7.722 -16.072 1.00 72.00 81 SER A O 1
ATOM 636 N N . GLY A 1 82 ? 12.870 6.828 -14.069 1.00 68.25 82 GLY A N 1
ATOM 637 C CA . GLY A 1 82 ? 11.505 6.400 -14.377 1.00 68.25 82 GLY A CA 1
ATOM 638 C C . GLY A 1 82 ? 11.409 5.086 -15.158 1.00 68.25 82 GLY A C 1
ATOM 639 O O . GLY A 1 82 ? 10.302 4.656 -15.473 1.00 68.25 82 GLY A O 1
ATOM 640 N N . LYS A 1 83 ? 12.539 4.435 -15.459 1.00 67.12 83 LYS A N 1
ATOM 641 C CA . LYS A 1 83 ? 12.610 3.108 -16.088 1.00 67.12 83 LYS A CA 1
ATOM 642 C C . LYS A 1 83 ? 13.416 2.188 -15.186 1.00 67.12 83 LYS A C 1
ATOM 644 O O . LYS A 1 83 ? 14.518 2.571 -14.821 1.00 67.12 83 LYS A O 1
ATOM 649 N N . GLY A 1 84 ? 12.896 1.009 -14.851 1.00 67.00 84 GLY A N 1
ATOM 650 C CA . GLY A 1 84 ? 13.681 0.032 -14.091 1.00 67.00 84 GLY A CA 1
ATOM 651 C C . GLY A 1 84 ? 14.960 -0.376 -14.811 1.00 67.00 84 GLY A C 1
ATOM 652 O O . GLY A 1 84 ? 15.033 -0.303 -16.041 1.00 67.00 84 GLY A O 1
ATOM 653 N N . GLU A 1 85 ? 15.956 -0.804 -14.044 1.00 75.69 85 GLU A N 1
ATOM 654 C CA . GLU A 1 85 ? 17.184 -1.377 -14.573 1.00 75.69 85 GLU A CA 1
ATOM 655 C C . GLU A 1 85 ? 16.847 -2.653 -15.355 1.00 75.69 85 GLU A C 1
ATOM 657 O O . GLU A 1 85 ? 16.376 -3.648 -14.805 1.00 75.69 85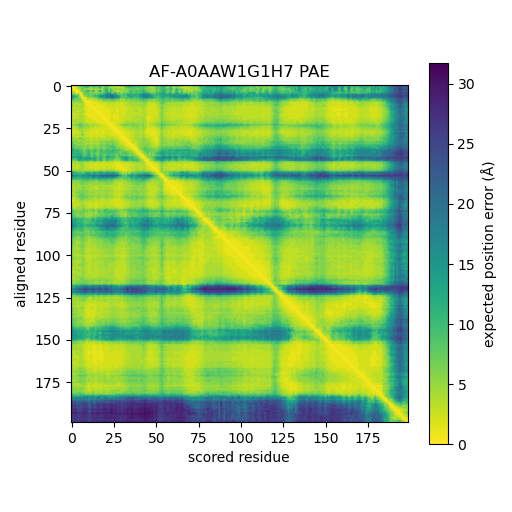 GLU A O 1
ATOM 662 N N . THR A 1 86 ? 17.057 -2.622 -16.672 1.00 77.12 86 THR A N 1
ATOM 663 C CA . THR A 1 86 ? 16.789 -3.768 -17.558 1.00 77.12 86 THR A CA 1
ATOM 664 C C . THR A 1 86 ? 18.029 -4.617 -17.829 1.00 77.12 86 THR A C 1
ATOM 666 O O . THR A 1 86 ? 17.930 -5.682 -18.435 1.00 77.12 86 THR A O 1
ATOM 669 N N . SER A 1 87 ? 19.199 -4.151 -17.388 1.00 80.25 87 SER A N 1
ATOM 670 C CA . SER A 1 87 ? 20.491 -4.818 -17.505 1.00 80.25 87 SER A CA 1
ATOM 671 C C . SER A 1 87 ? 21.358 -4.495 -16.292 1.00 80.25 87 SER A C 1
ATOM 673 O O . SER A 1 87 ? 21.295 -3.393 -15.753 1.00 80.25 87 SER A O 1
ATOM 675 N N . LEU A 1 88 ? 22.247 -5.418 -15.912 1.00 83.62 88 LEU A N 1
ATOM 676 C CA . LEU A 1 88 ? 23.242 -5.178 -14.858 1.00 83.62 88 LEU A CA 1
ATOM 677 C C . LEU A 1 88 ? 24.151 -3.976 -15.160 1.00 83.62 88 LEU A C 1
ATOM 679 O O . LEU A 1 88 ? 24.678 -3.361 -14.242 1.00 83.62 88 LEU A O 1
ATOM 683 N N . ARG A 1 89 ? 24.320 -3.620 -16.441 1.00 85.19 89 ARG A N 1
ATOM 684 C CA . ARG A 1 89 ? 25.098 -2.443 -16.863 1.00 85.19 89 ARG A CA 1
ATOM 685 C C . ARG A 1 89 ? 24.430 -1.117 -16.501 1.00 85.19 89 ARG A C 1
ATOM 687 O O . ARG A 1 89 ? 25.122 -0.111 -16.404 1.00 85.19 89 ARG A O 1
ATOM 694 N N . ASP A 1 90 ? 23.112 -1.126 -16.316 1.00 83.31 90 ASP A N 1
ATOM 695 C CA . ASP A 1 90 ? 22.329 0.067 -15.985 1.00 83.31 90 ASP A CA 1
ATOM 696 C C . ASP A 1 90 ? 22.316 0.335 -14.467 1.00 83.31 90 ASP A C 1
ATOM 698 O O . ASP A 1 90 ? 21.833 1.376 -14.023 1.00 83.31 90 ASP A O 1
ATOM 702 N N . VAL A 1 91 ? 22.851 -0.594 -13.663 1.00 86.88 91 VAL A N 1
ATOM 703 C CA . VAL A 1 91 ? 22.849 -0.515 -12.200 1.00 86.88 91 VAL A CA 1
ATOM 704 C C . VAL A 1 91 ? 23.881 0.501 -11.725 1.00 86.88 91 VAL A C 1
ATOM 706 O O . VAL A 1 91 ? 25.078 0.382 -11.986 1.00 86.88 91 VAL A O 1
ATOM 709 N N . THR A 1 92 ? 23.421 1.481 -10.950 1.00 89.00 92 THR A N 1
ATOM 710 C CA . THR A 1 92 ? 24.283 2.466 -10.290 1.00 89.00 92 THR A CA 1
ATOM 711 C C . THR A 1 92 ? 24.020 2.476 -8.791 1.00 89.00 92 THR A C 1
ATOM 713 O O . THR A 1 92 ? 22.886 2.294 -8.351 1.00 89.00 92 THR A O 1
ATOM 716 N N . ALA A 1 93 ? 25.051 2.747 -7.986 1.00 90.69 93 ALA A N 1
ATOM 717 C CA . ALA A 1 93 ? 24.887 2.861 -6.536 1.00 90.69 93 ALA A CA 1
ATOM 718 C C . ALA A 1 93 ? 23.842 3.929 -6.159 1.00 90.69 93 ALA A C 1
ATOM 720 O O . ALA A 1 93 ? 22.995 3.695 -5.303 1.00 90.69 93 ALA A O 1
ATOM 721 N N . GLN A 1 94 ? 23.861 5.080 -6.842 1.00 90.19 94 GLN A N 1
ATOM 722 C CA . GLN A 1 94 ? 22.887 6.163 -6.653 1.00 90.19 94 GLN A CA 1
ATOM 723 C C . GLN A 1 94 ? 21.452 5.716 -6.973 1.00 90.19 94 GLN A C 1
ATOM 725 O O . GLN A 1 94 ? 20.542 5.995 -6.193 1.00 90.19 94 GLN A O 1
ATOM 730 N N . GLY A 1 95 ? 21.256 4.993 -8.082 1.00 88.19 95 GLY A N 1
ATOM 731 C CA . GLY A 1 95 ? 19.960 4.433 -8.469 1.00 88.19 95 GLY A CA 1
ATOM 732 C C . GLY A 1 95 ? 19.411 3.476 -7.415 1.00 88.19 95 GLY A C 1
ATOM 733 O O . GLY A 1 95 ? 18.320 3.699 -6.892 1.00 88.19 95 GLY A O 1
ATOM 734 N N . VAL A 1 96 ? 20.222 2.492 -7.015 1.00 88.31 96 VAL A N 1
ATOM 735 C CA . VAL A 1 96 ? 19.855 1.492 -6.001 1.00 88.31 96 VAL A CA 1
ATOM 736 C C . VAL A 1 96 ? 19.529 2.146 -4.658 1.00 88.31 96 VAL A C 1
ATOM 738 O O . VAL A 1 96 ? 18.493 1.847 -4.064 1.00 88.31 96 VAL A O 1
ATOM 741 N N . ILE A 1 97 ? 20.369 3.073 -4.183 1.00 90.88 97 ILE A N 1
ATOM 742 C CA . ILE A 1 97 ? 20.128 3.800 -2.926 1.00 90.88 97 ILE A CA 1
ATOM 743 C C . ILE A 1 97 ? 18.811 4.575 -3.001 1.00 90.88 97 ILE A C 1
ATOM 745 O O . ILE A 1 97 ? 18.029 4.547 -2.049 1.00 90.88 97 ILE A O 1
ATOM 749 N N . SER A 1 98 ? 18.536 5.249 -4.119 1.00 88.06 98 SER A N 1
ATOM 750 C CA . SER A 1 98 ? 17.309 6.029 -4.292 1.00 88.06 98 SER A CA 1
ATOM 751 C C . SER A 1 98 ? 16.052 5.150 -4.284 1.00 88.06 98 SER A C 1
ATOM 753 O O . SER A 1 98 ? 15.088 5.463 -3.573 1.00 88.06 98 SER A O 1
ATOM 755 N N . THR A 1 99 ? 16.082 4.020 -4.997 1.00 86.69 99 THR A N 1
ATOM 756 C CA . THR A 1 99 ? 14.982 3.047 -5.025 1.00 86.69 99 THR A CA 1
ATOM 757 C C . THR A 1 99 ? 14.757 2.431 -3.644 1.00 86.69 99 THR A C 1
ATOM 759 O O . THR A 1 99 ? 13.648 2.510 -3.122 1.00 86.69 99 THR A O 1
ATOM 762 N N . LEU A 1 100 ? 15.801 1.929 -2.972 1.00 88.62 100 LEU A N 1
ATOM 763 C CA . LEU A 1 100 ? 15.680 1.362 -1.619 1.00 88.62 100 LEU A CA 1
ATOM 764 C C . LEU A 1 100 ? 15.204 2.388 -0.583 1.00 88.62 100 LEU A C 1
ATOM 766 O O . LEU A 1 100 ? 14.430 2.056 0.317 1.00 88.62 100 LEU A O 1
ATOM 770 N N . THR A 1 101 ? 15.623 3.648 -0.713 1.00 88.31 101 THR A N 1
ATOM 771 C CA . THR A 1 101 ? 15.143 4.729 0.158 1.00 88.31 101 THR A CA 1
ATOM 772 C C . THR A 1 101 ? 13.630 4.909 0.023 1.00 88.31 101 THR A C 1
ATOM 774 O O . THR A 1 101 ? 12.925 5.076 1.020 1.00 88.31 101 THR A O 1
ATOM 777 N N . THR A 1 102 ? 13.107 4.835 -1.200 1.00 83.19 102 THR A N 1
ATOM 778 C CA . THR A 1 102 ? 11.683 5.063 -1.471 1.00 83.19 102 THR A CA 1
ATOM 779 C C . THR A 1 102 ? 10.824 3.837 -1.169 1.00 83.19 102 THR A C 1
ATOM 781 O O . THR A 1 102 ? 9.783 3.974 -0.521 1.00 83.19 102 THR A O 1
ATOM 784 N N . ASP A 1 103 ? 11.267 2.656 -1.594 1.00 85.62 103 ASP A N 1
ATOM 785 C CA . ASP A 1 103 ? 10.452 1.437 -1.636 1.00 85.62 103 ASP A CA 1
ATOM 786 C C . ASP A 1 103 ? 10.628 0.563 -0.390 1.00 85.62 103 ASP A C 1
ATOM 788 O O . ASP A 1 103 ? 9.732 -0.204 -0.045 1.00 85.62 103 ASP A O 1
ATOM 792 N N . THR A 1 104 ? 11.734 0.733 0.341 1.00 85.12 104 THR A N 1
ATOM 793 C CA . THR A 1 104 ? 12.031 -0.040 1.555 1.00 85.12 104 THR A CA 1
ATOM 794 C C . THR A 1 104 ? 12.034 0.849 2.795 1.00 85.12 104 THR A C 1
ATOM 796 O O . THR A 1 104 ? 11.235 0.651 3.715 1.00 85.12 104 THR A O 1
ATOM 799 N N . VAL A 1 105 ? 12.898 1.869 2.827 1.00 87.06 105 VAL A N 1
ATOM 800 C CA . VAL A 1 105 ? 13.059 2.735 4.009 1.00 87.06 105 VAL A CA 1
ATOM 801 C C . VAL A 1 105 ? 11.793 3.557 4.256 1.00 87.06 105 VAL 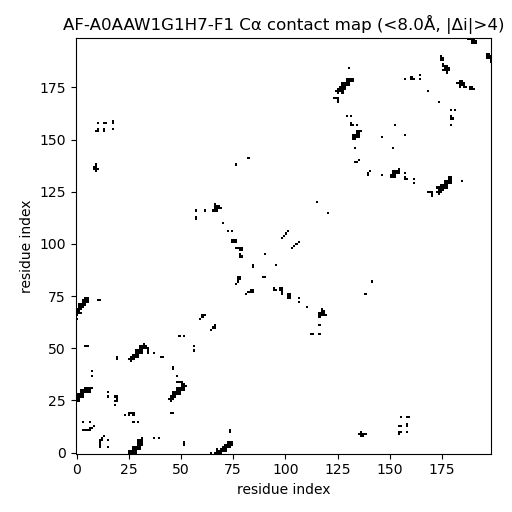A C 1
ATOM 803 O O . VAL A 1 105 ? 11.312 3.622 5.388 1.00 87.06 105 VAL A O 1
ATOM 806 N N . GLY A 1 106 ? 11.202 4.131 3.205 1.00 83.31 106 GLY A N 1
ATOM 807 C CA . GLY A 1 106 ? 9.968 4.914 3.289 1.00 83.31 106 GLY A CA 1
ATOM 808 C C . GLY A 1 106 ? 8.812 4.171 3.978 1.00 83.31 106 GLY A C 1
ATOM 809 O O . GLY A 1 106 ? 8.286 4.673 4.977 1.00 83.31 106 GLY A O 1
ATOM 810 N N . PRO A 1 107 ? 8.396 2.983 3.495 1.00 82.25 107 PRO A N 1
ATOM 811 C CA . PRO A 1 107 ? 7.377 2.161 4.148 1.00 82.25 107 PRO A CA 1
ATOM 812 C C . PRO A 1 107 ? 7.697 1.800 5.599 1.00 82.25 107 PRO A C 1
ATOM 814 O O . PRO A 1 107 ? 6.799 1.859 6.443 1.00 82.25 107 PRO A O 1
ATOM 817 N N . LEU A 1 108 ? 8.957 1.478 5.911 1.00 84.56 108 LEU A N 1
ATOM 818 C CA . LEU A 1 108 ? 9.374 1.137 7.272 1.00 84.56 108 LEU A CA 1
ATOM 819 C C . LEU A 1 108 ? 9.246 2.333 8.226 1.00 84.56 108 LEU A C 1
ATOM 821 O O . LEU A 1 108 ? 8.673 2.205 9.310 1.00 84.56 108 LEU A O 1
ATOM 825 N N . VAL A 1 109 ? 9.723 3.510 7.815 1.00 84.38 109 VAL A N 1
ATOM 826 C CA . VAL A 1 109 ? 9.612 4.746 8.605 1.00 84.38 109 VAL A CA 1
ATOM 827 C C . VAL A 1 109 ? 8.145 5.123 8.814 1.00 84.38 109 VAL A C 1
ATOM 829 O O . VAL A 1 109 ? 7.754 5.440 9.937 1.00 84.38 109 VAL A O 1
ATOM 832 N N . LYS A 1 110 ? 7.303 5.008 7.779 1.00 80.94 110 LYS A N 1
ATOM 833 C CA . LYS A 1 110 ? 5.854 5.238 7.900 1.00 80.94 110 LYS A CA 1
ATOM 834 C C . LYS A 1 110 ? 5.207 4.261 8.876 1.00 80.94 110 LYS A C 1
ATOM 836 O O . LYS A 1 110 ? 4.426 4.688 9.724 1.00 80.94 110 LYS A O 1
ATOM 841 N N . ALA A 1 111 ? 5.540 2.973 8.797 1.00 81.75 111 ALA A N 1
ATOM 842 C CA . ALA A 1 111 ? 5.029 1.974 9.732 1.00 81.75 111 ALA A CA 1
ATOM 843 C C . ALA A 1 111 ? 5.439 2.301 11.178 1.00 81.75 111 ALA A C 1
ATOM 845 O O . ALA A 1 111 ? 4.592 2.280 12.070 1.00 81.75 111 ALA A O 1
ATOM 846 N N . LYS A 1 112 ? 6.702 2.693 11.403 1.00 82.56 112 LYS A N 1
ATOM 847 C CA . LYS A 1 112 ? 7.194 3.153 12.711 1.00 82.56 112 LYS A CA 1
ATOM 848 C C . LYS A 1 112 ? 6.384 4.345 13.224 1.00 82.56 112 LYS A C 1
ATOM 850 O O . LYS A 1 112 ? 5.872 4.286 14.338 1.00 82.56 112 LYS A O 1
ATOM 855 N N . GLN A 1 113 ? 6.219 5.389 12.414 1.00 83.25 113 GLN A N 1
ATOM 856 C CA . GLN A 1 113 ? 5.511 6.615 12.803 1.00 83.25 113 GLN A CA 1
ATOM 857 C C . GLN A 1 113 ? 4.049 6.377 13.205 1.00 83.25 113 GLN A C 1
ATOM 859 O O . GLN A 1 113 ? 3.562 7.011 14.134 1.00 83.25 113 GLN A O 1
ATOM 864 N N . HIS A 1 114 ? 3.352 5.456 12.539 1.00 81.75 114 HIS A N 1
ATOM 865 C CA . HIS A 1 114 ? 1.927 5.207 12.787 1.00 81.75 114 HIS A CA 1
ATOM 866 C C . HIS A 1 114 ? 1.675 4.048 13.765 1.00 81.75 114 HIS A C 1
ATOM 868 O O . HIS A 1 114 ? 0.535 3.809 14.158 1.00 81.75 114 HIS A O 1
ATOM 874 N N . SER A 1 115 ? 2.719 3.331 14.189 1.00 81.12 115 SER A N 1
ATOM 875 C CA . SER A 1 115 ? 2.585 2.171 15.080 1.00 81.12 115 SER A CA 1
ATOM 876 C C . SER A 1 115 ? 1.916 2.504 16.418 1.00 81.12 115 SER A C 1
ATOM 878 O O . SER A 1 115 ? 1.116 1.712 16.901 1.00 81.12 115 SER A O 1
ATOM 880 N N . GLY A 1 116 ? 2.172 3.692 16.978 1.00 79.19 116 GLY A N 1
ATOM 881 C CA . GLY A 1 116 ? 1.587 4.133 18.250 1.00 79.19 116 GLY A CA 1
ATOM 882 C C . GLY A 1 116 ? 0.111 4.547 18.183 1.00 79.19 116 GLY A C 1
ATOM 883 O O . GLY A 1 116 ? -0.483 4.811 19.224 1.00 79.19 116 GLY A O 1
ATOM 884 N N . ILE A 1 117 ? -0.474 4.630 16.982 1.00 81.94 117 ILE A N 1
ATOM 885 C CA . ILE A 1 117 ? -1.893 4.975 16.770 1.00 81.94 117 ILE A CA 1
ATOM 886 C C . ILE A 1 117 ? -2.687 3.850 16.101 1.00 81.94 117 ILE A C 1
ATOM 888 O O . ILE A 1 117 ? -3.911 3.946 15.975 1.00 81.94 117 ILE A O 1
ATOM 892 N N . MET A 1 118 ? -2.008 2.787 15.658 1.00 80.06 118 MET A N 1
ATOM 893 C CA . MET A 1 118 ? -2.685 1.535 15.344 1.00 80.06 118 MET A CA 1
ATOM 894 C C . MET A 1 118 ? -3.318 0.995 16.627 1.00 80.06 118 MET A C 1
ATOM 896 O O . MET A 1 118 ? -2.743 1.181 17.695 1.00 80.06 118 MET A O 1
ATOM 900 N N . VAL A 1 119 ? -4.516 0.406 16.505 1.00 65.62 119 VAL A N 1
ATOM 901 C CA . VAL A 1 119 ? -5.354 -0.155 17.589 1.00 65.62 119 VAL A CA 1
ATOM 902 C C . VAL A 1 119 ? -4.615 -0.351 18.921 1.00 65.62 119 VAL A C 1
ATOM 904 O O . VAL A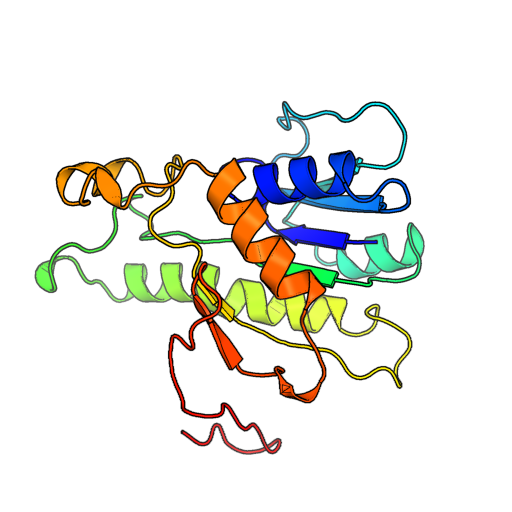 1 119 ? -3.654 -1.112 18.979 1.00 65.62 119 VAL A O 1
ATOM 907 N N . ASN A 1 120 ? -5.112 0.368 19.941 1.00 54.56 120 ASN A N 1
ATOM 908 C CA . ASN A 1 120 ? -4.681 0.474 21.343 1.00 54.56 120 ASN A CA 1
ATOM 909 C C . ASN A 1 120 ? -3.660 -0.592 21.771 1.00 54.56 120 ASN A C 1
ATOM 911 O O . ASN A 1 120 ? -3.925 -1.777 21.593 1.00 54.56 120 ASN A O 1
ATOM 915 N N . THR A 1 121 ? -2.545 -0.144 22.354 1.00 51.03 121 THR A N 1
ATOM 916 C CA . THR A 1 121 ? -1.198 -0.743 22.546 1.00 51.03 121 THR A CA 1
ATOM 917 C C . THR A 1 121 ? -1.070 -2.200 23.045 1.00 51.03 121 THR A C 1
ATOM 919 O O . THR A 1 121 ? 0.037 -2.670 23.295 1.00 51.03 121 THR A O 1
ATOM 922 N N . THR A 1 122 ? -2.168 -2.947 23.136 1.00 51.84 122 THR A N 1
ATOM 923 C CA . THR A 1 122 ? -2.282 -4.384 23.410 1.00 51.84 122 THR A CA 1
ATOM 924 C C . THR A 1 122 ? -2.758 -5.218 22.207 1.00 51.84 122 THR A C 1
ATOM 926 O O . THR A 1 122 ? -2.707 -6.449 22.266 1.00 51.84 122 THR A O 1
ATOM 929 N N . ALA A 1 123 ? -3.214 -4.604 21.107 1.00 58.81 123 ALA A N 1
ATOM 930 C CA . ALA A 1 123 ? -3.719 -5.338 19.948 1.00 58.81 123 ALA A CA 1
ATOM 931 C C . ALA A 1 123 ? -2.588 -5.959 19.110 1.00 58.81 123 ALA A C 1
ATOM 933 O O . ALA A 1 123 ? -1.605 -5.311 18.742 1.00 58.81 123 ALA A O 1
ATOM 934 N N . LYS A 1 124 ? -2.746 -7.238 18.757 1.00 69.88 124 LYS A N 1
ATOM 935 C CA . LYS A 1 124 ? -1.833 -7.913 17.835 1.00 69.88 124 LYS A CA 1
ATOM 936 C C . LYS A 1 124 ? -2.042 -7.367 16.415 1.00 69.88 124 LYS A C 1
ATOM 938 O O . LYS A 1 124 ? -3.160 -7.363 15.909 1.00 69.88 124 LYS A O 1
ATOM 943 N N . VAL A 1 125 ? -0.962 -6.929 15.767 1.00 78.38 125 VAL A N 1
ATOM 944 C CA . VAL A 1 125 ? -0.991 -6.394 14.396 1.00 78.38 125 VAL A CA 1
ATOM 945 C C . VAL A 1 125 ? -0.618 -7.483 13.393 1.00 78.38 125 VAL A C 1
ATOM 947 O O . VAL A 1 125 ? 0.450 -8.095 13.499 1.00 78.38 125 VAL A O 1
ATOM 950 N N . VAL A 1 126 ? -1.461 -7.679 12.378 1.00 84.00 126 VAL A N 1
ATOM 951 C CA . VAL A 1 126 ? -1.114 -8.504 11.217 1.00 84.00 126 VAL A CA 1
ATOM 952 C C . VAL A 1 126 ? -0.272 -7.683 10.244 1.00 84.00 126 VAL A C 1
ATOM 954 O O . VAL A 1 126 ? -0.653 -6.583 9.849 1.00 84.00 126 VAL A O 1
ATOM 957 N N . ARG A 1 127 ? 0.892 -8.215 9.866 1.00 86.88 127 ARG A N 1
ATOM 958 C CA . ARG A 1 127 ? 1.819 -7.599 8.907 1.00 86.88 127 ARG A CA 1
ATOM 959 C C . ARG A 1 127 ? 1.986 -8.551 7.740 1.00 86.88 127 ARG A C 1
ATOM 961 O O . ARG A 1 127 ? 2.349 -9.696 7.974 1.00 86.88 127 ARG A O 1
ATOM 968 N N . VAL A 1 128 ? 1.737 -8.111 6.517 1.00 88.94 128 VAL A N 1
ATOM 969 C CA . VAL A 1 128 ? 1.897 -8.960 5.332 1.00 88.94 128 VAL A CA 1
ATOM 970 C C . VAL A 1 128 ? 2.463 -8.163 4.172 1.00 88.94 128 VAL A C 1
ATOM 972 O O . VAL A 1 128 ? 2.236 -6.957 4.077 1.00 88.94 128 VAL A O 1
ATOM 975 N N . SER A 1 129 ? 3.158 -8.861 3.282 1.00 89.38 129 SER A N 1
ATOM 976 C CA . SER A 1 129 ? 3.517 -8.352 1.961 1.00 89.38 129 SER A CA 1
ATOM 977 C C . SER A 1 129 ? 2.563 -8.948 0.935 1.00 89.38 129 SER A C 1
ATOM 979 O O . SER A 1 129 ? 2.286 -10.145 0.972 1.00 89.38 129 SER A O 1
ATOM 981 N N . LEU A 1 130 ? 2.045 -8.123 0.030 1.00 89.88 130 LEU A N 1
ATOM 982 C CA . LEU A 1 130 ? 1.094 -8.548 -0.992 1.00 89.88 130 LEU A CA 1
ATOM 983 C C . LEU A 1 130 ? 1.653 -8.231 -2.376 1.00 89.88 130 LEU A C 1
ATOM 985 O O . LEU A 1 130 ? 1.919 -7.070 -2.685 1.00 89.88 130 LEU A O 1
ATOM 989 N N . HIS A 1 131 ? 1.812 -9.253 -3.212 1.00 90.31 131 HIS A N 1
ATOM 990 C CA . HIS A 1 131 ? 2.225 -9.096 -4.597 1.00 90.31 131 HIS A CA 1
ATOM 991 C C . HIS A 1 131 ? 0.982 -8.966 -5.500 1.00 90.31 131 HIS A C 1
ATOM 993 O O . HIS A 1 131 ? 0.226 -9.931 -5.633 1.00 90.31 131 HIS A O 1
ATOM 999 N N . PRO A 1 132 ? 0.767 -7.818 -6.169 1.00 89.56 132 PRO A N 1
ATOM 1000 C CA . PRO A 1 132 ? -0.479 -7.513 -6.883 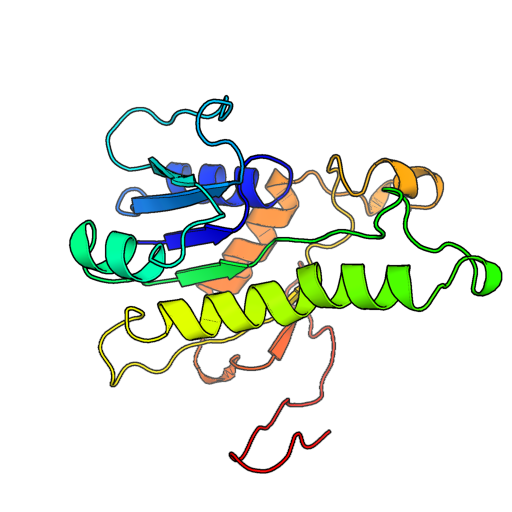1.00 89.56 132 PRO A CA 1
ATOM 1001 C C . PRO A 1 132 ? -0.655 -8.262 -8.215 1.00 89.56 132 PRO A C 1
ATOM 1003 O O . PRO A 1 132 ? -1.702 -8.142 -8.854 1.00 89.56 132 PRO A O 1
ATOM 1006 N N . GLY A 1 133 ? 0.369 -8.999 -8.650 1.00 88.19 133 GLY A N 1
ATOM 1007 C CA . GLY A 1 133 ? 0.471 -9.519 -10.014 1.00 88.19 133 GLY A CA 1
ATOM 1008 C C . GLY A 1 133 ? 1.002 -8.452 -10.971 1.00 88.19 133 GLY A C 1
ATOM 1009 O O . GLY A 1 133 ? 1.534 -7.425 -10.544 1.00 88.19 133 GLY A O 1
ATOM 1010 N N . THR A 1 134 ? 0.873 -8.685 -12.275 1.00 87.62 134 THR A N 1
ATOM 1011 C CA . THR A 1 134 ? 1.204 -7.673 -13.283 1.00 87.62 134 THR A CA 1
ATOM 1012 C C . THR A 1 134 ? -0.033 -6.819 -13.523 1.00 87.62 134 THR A C 1
ATOM 1014 O O . THR A 1 134 ? -1.016 -7.295 -14.074 1.00 87.62 134 THR A O 1
ATOM 1017 N N . VAL A 1 135 ? -0.011 -5.561 -13.086 1.00 89.38 135 VAL A N 1
ATOM 1018 C CA . VAL A 1 135 ? -1.195 -4.687 -13.098 1.00 89.38 135 VAL A CA 1
ATOM 1019 C C . VAL A 1 135 ? -0.989 -3.525 -14.044 1.00 89.38 135 VAL A C 1
ATOM 1021 O O . VAL A 1 135 ? 0.024 -2.850 -13.920 1.00 89.38 135 VAL A O 1
ATOM 1024 N N . ASP A 1 136 ? -1.961 -3.228 -14.906 1.00 88.81 136 ASP A N 1
ATOM 1025 C CA . ASP A 1 136 ? -1.949 -2.029 -15.745 1.00 88.81 136 ASP A CA 1
ATOM 1026 C C . ASP A 1 136 ? -2.072 -0.756 -14.895 1.00 88.81 136 ASP A C 1
ATOM 1028 O O . ASP A 1 136 ? -3.135 -0.362 -14.408 1.00 88.81 136 ASP A O 1
ATOM 1032 N N . THR A 1 137 ? -0.926 -0.114 -14.709 1.00 86.19 137 THR A N 1
ATOM 1033 C CA . THR A 1 137 ? -0.741 1.164 -14.025 1.00 86.19 137 THR A CA 1
ATOM 1034 C C . THR A 1 137 ? 0.289 2.003 -14.770 1.00 86.19 137 THR A C 1
ATOM 1036 O O . THR A 1 137 ? 1.159 1.446 -15.444 1.00 86.19 137 THR A O 1
ATOM 1039 N N . ASP A 1 138 ? 0.273 3.326 -14.574 1.00 83.44 138 ASP A N 1
ATOM 1040 C CA . ASP A 1 138 ? 1.286 4.243 -15.126 1.00 83.44 138 ASP A CA 1
ATOM 1041 C C . ASP A 1 138 ? 2.721 3.744 -14.892 1.00 83.44 138 ASP A C 1
ATOM 1043 O O . ASP A 1 138 ? 3.560 3.848 -15.781 1.00 83.44 138 ASP A O 1
ATOM 1047 N N . LEU A 1 139 ? 2.976 3.172 -13.708 1.00 79.75 139 LEU A N 1
ATOM 1048 C CA . LEU A 1 139 ? 4.274 2.628 -13.321 1.00 79.75 139 LEU A CA 1
ATOM 1049 C C . LEU A 1 139 ? 4.658 1.432 -14.204 1.00 79.75 139 LEU A C 1
ATOM 1051 O O . LEU A 1 139 ? 5.747 1.398 -14.757 1.00 79.75 139 LEU A O 1
ATOM 1055 N N . SER A 1 140 ? 3.751 0.471 -14.379 1.00 80.44 140 SER A N 1
ATOM 1056 C CA . SER A 1 140 ? 4.004 -0.773 -15.123 1.00 80.44 140 SER A CA 1
ATOM 1057 C C . SER A 1 140 ? 3.984 -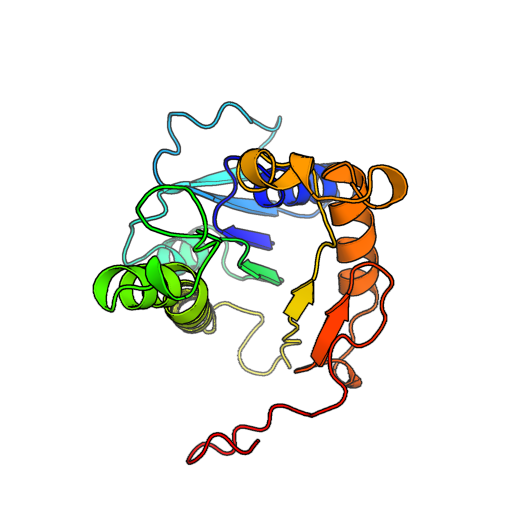0.641 -16.653 1.00 80.44 140 SER A C 1
ATOM 1059 O O . SER A 1 140 ? 4.574 -1.481 -17.330 1.00 80.44 140 SER A O 1
ATOM 1061 N N . ARG A 1 141 ? 3.293 0.367 -17.211 1.00 81.44 141 ARG A N 1
ATOM 1062 C CA . ARG A 1 141 ? 3.029 0.483 -18.660 1.00 81.44 141 ARG A CA 1
ATOM 1063 C C . ARG A 1 141 ? 4.280 0.407 -19.537 1.00 81.44 141 ARG A C 1
ATOM 1065 O O . ARG A 1 141 ? 4.233 -0.300 -20.544 1.00 81.44 141 ARG A O 1
ATOM 1072 N N . PRO A 1 142 ? 5.416 1.039 -19.176 1.00 79.50 142 PRO A N 1
ATOM 1073 C CA . PRO A 1 142 ? 6.660 0.895 -19.935 1.00 79.50 142 PRO A CA 1
ATOM 1074 C C . PRO A 1 142 ? 7.148 -0.557 -20.068 1.00 79.50 142 PRO A C 1
ATOM 1076 O O . PRO A 1 142 ? 7.873 -0.875 -21.008 1.00 79.50 142 PRO A O 1
ATOM 1079 N N . HIS A 1 143 ? 6.730 -1.446 -19.165 1.00 74.62 143 HIS A N 1
ATOM 1080 C CA . HIS A 1 143 ? 7.157 -2.843 -19.091 1.00 74.62 143 HIS A CA 1
ATOM 1081 C C . HIS A 1 143 ? 6.147 -3.831 -19.706 1.00 74.62 143 HIS A C 1
ATOM 1083 O O . HIS A 1 143 ? 6.433 -5.024 -19.790 1.00 74.62 143 HIS A O 1
ATOM 1089 N N . HIS A 1 144 ? 4.993 -3.364 -20.205 1.00 77.88 144 HIS A N 1
ATOM 1090 C CA . HIS A 1 144 ? 3.960 -4.236 -20.792 1.00 77.88 144 HIS A CA 1
ATOM 1091 C C . HIS A 1 144 ? 4.396 -4.943 -22.072 1.00 77.88 144 HIS A C 1
ATOM 1093 O O . HIS A 1 144 ? 3.861 -6.001 -22.384 1.00 77.88 144 HIS A O 1
ATOM 1099 N N . ARG A 1 145 ? 5.381 -4.402 -22.805 1.00 69.00 145 ARG A N 1
ATOM 1100 C CA . ARG A 1 145 ? 5.881 -5.011 -24.053 1.00 69.00 145 ARG A CA 1
ATOM 1101 C C . ARG A 1 145 ? 6.328 -6.465 -23.857 1.00 69.00 145 ARG A C 1
ATOM 1103 O O . ARG A 1 145 ? 6.198 -7.257 -24.782 1.00 69.00 145 ARG A O 1
ATOM 1110 N N . ASN A 1 146 ? 6.813 -6.795 -22.661 1.00 66.19 146 ASN A N 1
ATOM 1111 C CA . ASN A 1 146 ? 7.335 -8.117 -22.324 1.00 66.19 146 ASN A CA 1
ATOM 1112 C C . ASN A 1 146 ? 6.387 -8.916 -21.411 1.00 66.19 146 ASN A C 1
ATOM 1114 O O . ASN A 1 146 ? 6.731 -10.019 -20.994 1.00 66.19 146 ASN A O 1
ATOM 1118 N N . ALA A 1 147 ? 5.215 -8.369 -21.070 1.00 67.12 147 ALA A N 1
ATOM 1119 C CA . ALA A 1 147 ? 4.254 -9.031 -20.200 1.00 67.12 147 ALA A CA 1
ATOM 1120 C C . ALA A 1 147 ? 3.317 -9.941 -21.019 1.00 67.12 147 ALA A C 1
ATOM 1122 O O . ALA A 1 147 ? 2.786 -9.500 -22.044 1.00 67.12 147 ALA A O 1
ATOM 1123 N N . PRO A 1 148 ? 3.054 -11.182 -20.572 1.00 72.50 148 PRO A N 1
ATOM 1124 C CA . PRO A 1 148 ? 1.991 -12.002 -21.145 1.00 72.50 148 PRO A CA 1
ATOM 1125 C C . P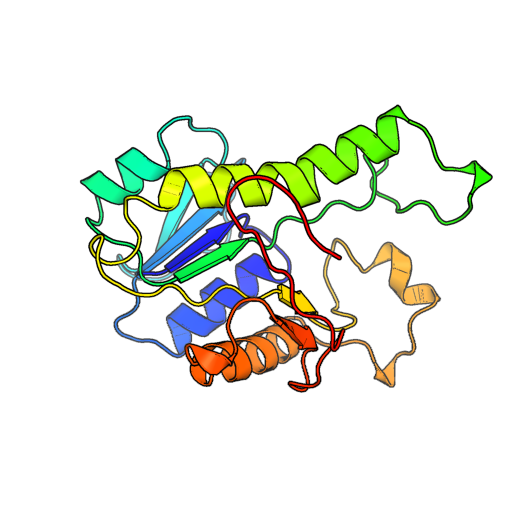RO A 1 148 ? 0.651 -11.267 -21.009 1.00 72.50 148 PRO A C 1
ATOM 1127 O O . PRO A 1 148 ? 0.268 -10.871 -19.906 1.00 72.50 148 PRO A O 1
ATOM 1130 N N . LYS A 1 149 ? -0.047 -11.030 -22.127 1.00 69.62 149 LYS A N 1
ATOM 1131 C CA . LYS A 1 149 ? -1.293 -10.234 -22.146 1.00 69.62 149 LYS A CA 1
ATOM 1132 C C . LYS A 1 149 ? -2.404 -10.865 -21.305 1.00 69.62 149 LYS A C 1
ATOM 1134 O O . LYS A 1 149 ? -3.221 -10.151 -20.741 1.00 69.62 149 LYS A O 1
ATOM 1139 N N . ASP A 1 150 ? -2.397 -12.188 -21.201 1.00 74.62 150 ASP A N 1
ATOM 1140 C CA . ASP A 1 150 ? -3.270 -13.015 -20.366 1.00 74.62 150 ASP A CA 1
ATOM 1141 C C . ASP A 1 150 ? -2.987 -12.880 -18.858 1.00 74.62 150 ASP A C 1
ATOM 1143 O O . ASP A 1 150 ? -3.808 -13.289 -18.042 1.00 74.62 150 ASP A O 1
ATOM 1147 N N . LYS A 1 151 ? -1.856 -12.270 -18.475 1.00 73.31 151 LYS A N 1
ATOM 1148 C CA . LYS A 1 151 ? -1.449 -12.051 -17.078 1.00 73.31 151 LYS A CA 1
ATOM 1149 C C . LYS A 1 151 ? -1.470 -10.580 -16.653 1.00 73.31 151 LYS A C 1
ATOM 1151 O O . LYS A 1 151 ? -1.018 -10.266 -15.553 1.00 73.31 151 LYS A O 1
ATOM 1156 N N . LEU A 1 152 ? -1.969 -9.681 -17.505 1.00 85.56 152 LEU A N 1
ATOM 1157 C CA . LEU A 1 152 ? -2.086 -8.254 -17.208 1.00 85.56 152 LEU A CA 1
ATOM 1158 C C . LEU A 1 152 ? -3.462 -7.939 -16.606 1.00 85.56 152 LEU A C 1
ATOM 1160 O O . LEU A 1 152 ? -4.481 -7.986 -17.292 1.00 85.56 152 LEU A O 1
ATOM 1164 N N . PHE A 1 153 ? -3.497 -7.581 -15.325 1.00 88.88 153 PHE A N 1
ATOM 1165 C CA . PHE A 1 153 ? -4.729 -7.242 -14.622 1.00 88.88 153 PHE A CA 1
ATOM 1166 C C . PHE A 1 153 ? -5.087 -5.767 -14.726 1.00 88.88 153 PHE A C 1
ATOM 1168 O O . PHE A 1 153 ? -4.239 -4.883 -14.601 1.00 88.88 153 PHE A O 1
ATOM 1175 N N . ALA A 1 154 ? -6.389 -5.499 -14.818 1.00 91.88 154 ALA A N 1
ATOM 1176 C CA . ALA A 1 154 ? -6.922 -4.199 -14.451 1.00 91.88 154 ALA A CA 1
ATOM 1177 C C . ALA A 1 154 ? -6.655 -3.935 -12.959 1.00 91.88 154 ALA A C 1
ATOM 1179 O O . ALA A 1 154 ? -6.767 -4.833 -12.119 1.00 91.88 154 ALA A O 1
ATOM 1180 N N . ALA A 1 155 ? -6.344 -2.687 -12.612 1.00 91.06 155 ALA A N 1
ATOM 1181 C CA . ALA A 1 155 ? -6.039 -2.319 -11.231 1.00 91.06 155 ALA A CA 1
ATOM 1182 C C . ALA A 1 155 ? -7.205 -2.574 -10.256 1.00 91.06 155 ALA A C 1
ATOM 1184 O O . ALA A 1 155 ? -6.959 -2.932 -9.108 1.00 91.06 155 ALA A O 1
ATOM 1185 N N . GLU A 1 156 ? -8.457 -2.469 -10.715 1.00 92.38 156 GLU A N 1
ATOM 1186 C CA . GLU A 1 156 ? -9.643 -2.833 -9.923 1.00 92.38 156 GLU A CA 1
ATOM 1187 C C . GLU A 1 156 ? -9.667 -4.329 -9.570 1.00 92.38 156 GLU A C 1
ATOM 1189 O O . GLU A 1 156 ? -9.876 -4.679 -8.408 1.00 92.38 156 GLU A O 1
ATOM 1194 N N . LEU A 1 157 ? -9.386 -5.206 -10.542 1.00 93.44 157 LEU A N 1
ATOM 1195 C CA . LEU A 1 157 ? -9.357 -6.657 -10.334 1.00 93.44 157 LEU A CA 1
ATOM 1196 C C . LEU A 1 157 ? -8.249 -7.054 -9.351 1.00 93.44 157 LEU A C 1
ATOM 1198 O O . LEU A 1 157 ? -8.502 -7.786 -8.397 1.00 93.44 157 LEU A O 1
ATOM 1202 N N . SER A 1 158 ? -7.041 -6.513 -9.539 1.00 93.81 158 SER A N 1
ATOM 1203 C CA . SER A 1 158 ? -5.917 -6.752 -8.626 1.00 93.81 158 SER A CA 1
ATOM 1204 C C . SER A 1 158 ? -6.251 -6.317 -7.195 1.00 93.81 158 SER A C 1
ATOM 1206 O O . SER A 1 158 ? -6.092 -7.099 -6.260 1.00 93.81 158 SER A O 1
ATOM 1208 N N . VAL A 1 159 ? -6.804 -5.113 -7.005 1.00 93.19 159 VAL A N 1
ATOM 1209 C CA . VAL A 1 159 ? -7.220 -4.644 -5.674 1.00 93.19 159 VAL A CA 1
ATOM 1210 C C . VAL A 1 159 ? -8.306 -5.530 -5.070 1.00 93.19 159 VAL A C 1
ATOM 1212 O O . VAL A 1 159 ? -8.238 -5.812 -3.877 1.00 93.19 159 VAL A O 1
ATOM 1215 N N . SER A 1 160 ? -9.275 -6.004 -5.858 1.00 94.75 160 SER A N 1
ATOM 1216 C CA . SER A 1 160 ? -10.308 -6.922 -5.363 1.00 94.75 160 SER A CA 1
ATOM 1217 C C . SER A 1 160 ? -9.703 -8.217 -4.814 1.00 94.75 160 SER A C 1
ATOM 1219 O O . SER A 1 160 ? -10.076 -8.660 -3.728 1.00 94.75 160 SER A O 1
ATOM 1221 N N . HIS A 1 161 ? -8.733 -8.796 -5.524 1.00 94.69 161 HIS A N 1
ATOM 1222 C CA . HIS A 1 161 ? -7.991 -9.967 -5.060 1.00 94.69 161 HIS A CA 1
ATOM 1223 C C . HIS A 1 161 ? -7.224 -9.687 -3.762 1.00 94.69 161 HIS A C 1
ATOM 1225 O O . HIS A 1 161 ? -7.355 -10.422 -2.782 1.00 94.69 161 HIS A O 1
ATOM 1231 N N . LEU A 1 162 ? -6.480 -8.580 -3.715 1.00 94.12 162 LEU A N 1
ATOM 1232 C CA . LEU A 1 162 ? -5.706 -8.208 -2.532 1.00 94.12 162 LEU A CA 1
ATOM 1233 C C . LEU A 1 162 ? -6.590 -7.929 -1.313 1.00 94.12 162 LEU A C 1
ATOM 1235 O O . LEU A 1 162 ? -6.252 -8.344 -0.206 1.00 94.12 162 LEU A O 1
ATOM 1239 N N . MET A 1 163 ? -7.732 -7.267 -1.500 1.00 93.19 163 MET A N 1
ATOM 1240 C CA . MET A 1 163 ? -8.684 -6.999 -0.422 1.00 93.19 163 MET A CA 1
ATOM 1241 C C . MET A 1 163 ? -9.325 -8.282 0.106 1.00 93.19 163 MET A C 1
ATOM 1243 O O . MET A 1 163 ? -9.434 -8.427 1.320 1.00 93.19 163 MET A O 1
ATOM 1247 N N . SER A 1 164 ? -9.628 -9.254 -0.763 1.00 94.00 164 SER A N 1
ATOM 1248 C CA . SER A 1 164 ? -10.086 -10.579 -0.326 1.00 94.00 164 SER A CA 1
ATOM 1249 C C . SER A 1 164 ? -9.059 -11.282 0.565 1.00 94.00 164 SER A C 1
ATOM 1251 O O . SER A 1 164 ? -9.436 -11.953 1.525 1.00 94.00 164 SER A O 1
ATOM 1253 N N . ILE A 1 165 ? -7.760 -11.126 0.280 1.00 93.50 165 ILE A N 1
ATOM 1254 C CA . ILE A 1 165 ? -6.704 -11.654 1.151 1.00 93.50 165 ILE A CA 1
ATOM 1255 C C . ILE A 1 165 ? -6.723 -10.909 2.482 1.00 93.50 165 ILE A C 1
ATOM 1257 O O . ILE A 1 165 ? -6.793 -11.569 3.516 1.00 93.50 165 ILE A O 1
ATOM 1261 N N . VAL A 1 166 ? -6.715 -9.568 2.457 1.00 91.00 166 VAL A N 1
ATOM 1262 C CA . VAL A 1 166 ? -6.753 -8.703 3.653 1.00 91.00 166 VAL A CA 1
ATOM 1263 C C . VAL A 1 166 ? -7.924 -9.053 4.572 1.00 91.00 166 VAL A C 1
ATOM 1265 O O . VAL A 1 166 ? -7.732 -9.132 5.783 1.00 91.00 166 VAL A O 1
ATOM 1268 N N . ASP A 1 167 ? -9.105 -9.315 4.013 1.00 91.00 167 ASP A N 1
ATOM 1269 C CA . ASP A 1 167 ? -10.311 -9.698 4.757 1.00 91.00 167 ASP A CA 1
ATOM 1270 C C . ASP A 1 167 ? -10.201 -11.081 5.419 1.00 91.00 167 ASP A C 1
ATOM 1272 O O . ASP A 1 167 ? -10.851 -11.338 6.429 1.00 91.00 167 ASP A O 1
ATOM 1276 N N . SER A 1 168 ? -9.348 -11.960 4.886 1.00 91.06 168 SER A N 1
ATOM 1277 C CA . SER A 1 168 ? -9.103 -13.313 5.409 1.00 91.06 168 SER A CA 1
ATOM 1278 C C . SER A 1 168 ? -7.900 -13.414 6.357 1.00 91.06 168 SER A C 1
ATOM 1280 O O . SER A 1 168 ? -7.547 -14.511 6.803 1.00 91.06 168 SER A O 1
ATOM 1282 N N . LEU A 1 169 ? -7.204 -12.303 6.622 1.00 89.94 169 LEU A N 1
ATOM 1283 C CA . LEU A 1 169 ? -5.977 -12.316 7.411 1.00 89.94 169 LEU A CA 1
ATOM 1284 C C . LEU A 1 169 ? -6.251 -12.584 8.890 1.00 89.94 169 LEU A C 1
ATOM 1286 O O . LEU A 1 169 ? -7.064 -11.928 9.536 1.00 89.94 169 LEU A O 1
ATOM 1290 N N . THR A 1 170 ? -5.473 -13.505 9.448 1.00 89.56 170 THR A N 1
ATOM 1291 C CA . THR A 1 170 ? -5.461 -13.832 10.875 1.00 89.56 170 THR A CA 1
ATOM 1292 C C . THR A 1 170 ? -4.057 -13.648 11.441 1.00 89.56 170 THR A C 1
ATOM 1294 O O . THR A 1 170 ? -3.078 -13.474 10.706 1.00 89.56 170 THR A O 1
ATOM 1297 N N . MET A 1 171 ? -3.928 -13.730 12.766 1.00 87.44 171 MET A N 1
ATOM 1298 C CA . MET A 1 171 ? -2.620 -13.671 13.421 1.00 87.44 171 MET A CA 1
ATOM 1299 C C . MET A 1 171 ? -1.667 -14.794 13.002 1.00 87.44 171 MET A C 1
ATOM 1301 O O . MET A 1 171 ? -0.461 -14.584 13.032 1.00 87.44 171 MET A O 1
ATOM 1305 N N . GLU A 1 172 ? -2.174 -15.942 12.559 1.00 87.81 172 GLU A N 1
ATOM 1306 C CA . GLU A 1 172 ? -1.361 -17.068 12.066 1.00 87.81 172 GLU A CA 1
ATOM 1307 C C . GLU A 1 172 ? -0.726 -16.783 10.696 1.00 87.81 172 GLU A C 1
ATOM 1309 O O . GLU A 1 172 ? 0.295 -17.366 10.320 1.00 87.81 172 GLU A O 1
ATOM 1314 N N . ARG A 1 173 ? -1.320 -15.847 9.949 1.00 87.62 173 ARG A N 1
ATOM 1315 C CA . ARG A 1 173 ? -0.877 -15.428 8.615 1.00 87.62 173 ARG A CA 1
ATOM 1316 C C . ARG A 1 173 ? -0.006 -14.168 8.646 1.00 87.62 173 ARG A C 1
ATOM 1318 O O . ARG A 1 173 ? 0.358 -13.659 7.590 1.00 87.62 173 ARG A O 1
ATOM 1325 N N . THR A 1 174 ? 0.345 -13.669 9.834 1.00 87.62 174 THR A N 1
ATOM 1326 C CA . THR A 1 174 ? 1.246 -12.518 9.998 1.00 87.62 174 THR A CA 1
ATOM 1327 C C . THR A 1 174 ? 2.684 -12.857 9.595 1.00 87.62 174 THR A C 1
ATOM 1329 O O . THR A 1 174 ? 3.117 -13.999 9.712 1.00 87.62 174 THR A O 1
ATOM 1332 N N . ARG A 1 175 ? 3.437 -11.841 9.166 1.00 85.62 175 ARG A N 1
ATOM 1333 C CA . ARG A 1 175 ? 4.835 -11.891 8.697 1.00 85.62 175 ARG A CA 1
ATOM 1334 C C . ARG A 1 175 ? 5.053 -12.765 7.460 1.00 85.62 175 ARG A C 1
ATOM 1336 O O . ARG A 1 175 ? 6.155 -13.254 7.240 1.00 85.62 175 ARG A O 1
ATOM 1343 N N . ARG A 1 176 ? 4.008 -12.940 6.651 1.00 87.19 176 ARG A N 1
ATOM 1344 C CA . ARG A 1 176 ? 4.049 -13.729 5.417 1.00 87.19 176 ARG A CA 1
ATOM 1345 C C . ARG A 1 176 ? 3.888 -12.849 4.182 1.00 87.19 176 ARG A C 1
ATOM 1347 O O . ARG A 1 176 ? 3.370 -11.732 4.264 1.00 87.19 176 ARG A O 1
ATOM 1354 N N . ALA A 1 177 ? 4.320 -13.379 3.045 1.00 88.69 177 ALA A N 1
ATOM 1355 C CA . ALA A 1 177 ? 4.157 -12.754 1.744 1.00 88.69 177 ALA A CA 1
ATOM 1356 C C . ALA A 1 177 ? 3.204 -13.590 0.877 1.00 88.69 177 ALA A C 1
ATOM 1358 O O . ALA A 1 177 ? 3.388 -14.800 0.730 1.00 88.69 177 ALA A O 1
ATOM 1359 N N . PHE A 1 178 ? 2.170 -12.946 0.341 1.00 89.50 178 PHE A N 1
ATOM 1360 C CA . PHE A 1 178 ? 1.151 -13.575 -0.495 1.00 89.50 178 PHE A CA 1
ATOM 1361 C C . PHE A 1 178 ? 1.151 -12.958 -1.887 1.00 89.50 178 PHE A C 1
ATOM 1363 O O . PHE A 1 178 ? 1.370 -11.754 -2.031 1.00 89.50 178 PHE A O 1
ATOM 1370 N N . THR A 1 179 ? 0.854 -13.752 -2.910 1.00 90.94 179 THR A N 1
ATOM 1371 C CA . THR A 1 179 ? 0.492 -13.215 -4.224 1.00 90.94 179 THR A CA 1
ATOM 1372 C C . THR A 1 179 ? -1.017 -12.990 -4.326 1.00 90.94 179 THR A C 1
ATOM 1374 O O . THR A 1 179 ? -1.767 -13.337 -3.415 1.00 90.94 179 THR A O 1
ATOM 1377 N N . TRP A 1 180 ? -1.462 -12.352 -5.409 1.00 90.38 180 TRP A N 1
ATOM 1378 C CA . TRP A 1 180 ? -2.858 -11.976 -5.646 1.00 90.38 180 TRP A CA 1
ATOM 1379 C C . TRP A 1 180 ? -3.845 -13.154 -5.577 1.00 90.38 180 TRP A C 1
ATOM 1381 O O . TRP A 1 180 ? -5.003 -12.943 -5.240 1.00 90.38 180 TRP A O 1
ATOM 1391 N N . ASP A 1 181 ? -3.411 -14.386 -5.837 1.00 89.75 181 ASP A N 1
ATOM 1392 C CA . ASP A 1 181 ? -4.259 -15.582 -5.744 1.00 89.75 181 ASP A CA 1
ATOM 1393 C C . ASP A 1 181 ? -4.295 -16.199 -4.327 1.00 89.75 181 ASP A C 1
ATOM 1395 O O . ASP A 1 181 ? -4.979 -17.193 -4.089 1.00 89.75 181 ASP A O 1
ATOM 1399 N N . GLY A 1 182 ? -3.576 -15.608 -3.367 1.00 87.31 182 GLY A N 1
ATOM 1400 C CA . GLY A 1 182 ? -3.475 -16.082 -1.989 1.00 87.31 182 GLY A CA 1
ATOM 1401 C C . GLY A 1 182 ? -2.382 -17.127 -1.748 1.00 87.31 182 GLY A C 1
ATOM 1402 O O . GLY A 1 182 ? -2.219 -17.557 -0.602 1.00 87.31 182 GLY A O 1
ATOM 1403 N N . THR A 1 183 ? -1.614 -17.507 -2.774 1.00 86.50 183 THR A N 1
ATOM 1404 C CA . THR A 1 183 ? -0.442 -18.386 -2.639 1.00 86.50 183 THR A CA 1
ATOM 1405 C C . THR A 1 183 ? 0.704 -17.684 -1.919 1.00 86.50 183 THR A C 1
ATOM 1407 O O . THR A 1 183 ? 0.854 -16.461 -1.985 1.00 86.50 183 THR A O 1
ATOM 1410 N N . PHE A 1 184 ? 1.534 -18.459 -1.218 1.00 77.19 184 PHE A N 1
ATOM 1411 C CA . PHE A 1 184 ? 2.761 -17.939 -0.626 1.00 77.19 184 PHE A CA 1
ATOM 1412 C C . PHE A 1 184 ? 3.753 -17.593 -1.730 1.00 77.19 184 PHE A C 1
ATOM 1414 O O . PHE A 1 184 ? 4.124 -18.449 -2.527 1.00 77.19 184 PHE A O 1
ATOM 1421 N N . SER A 1 185 ? 4.206 -16.340 -1.758 1.00 59.59 185 SER A N 1
ATOM 1422 C CA . SER A 1 185 ? 5.295 -15.948 -2.657 1.00 59.59 185 SER A CA 1
ATOM 1423 C C . SER A 1 185 ? 6.656 -16.434 -2.150 1.00 59.59 185 SER A C 1
ATOM 1425 O O . SER A 1 185 ? 7.626 -16.415 -2.899 1.00 59.59 185 SER A O 1
ATOM 1427 N N . TRP A 1 186 ? 6.728 -16.814 -0.869 1.00 53.53 186 TRP A N 1
ATOM 1428 C CA . TRP A 1 186 ? 7.902 -17.347 -0.183 1.00 53.53 186 TRP A CA 1
ATOM 1429 C C . TRP A 1 186 ? 7.451 -18.082 1.095 1.00 53.53 186 TRP A C 1
ATOM 1431 O O . TRP A 1 186 ? 6.547 -17.600 1.783 1.00 53.53 186 TRP A O 1
ATOM 1441 N N . ASP A 1 187 ? 8.026 -19.250 1.388 1.00 51.72 187 ASP A N 1
ATOM 1442 C CA . ASP A 1 187 ? 7.645 -20.136 2.501 1.00 51.72 187 ASP A CA 1
ATOM 1443 C C . ASP A 1 187 ? 8.442 -19.900 3.796 1.00 51.72 187 ASP A C 1
ATOM 1445 O O . ASP A 1 187 ? 8.038 -20.382 4.857 1.00 51.72 187 ASP A O 1
ATOM 1449 N N . GLY A 1 188 ? 9.525 -19.124 3.742 1.00 53.62 188 GLY A N 1
ATOM 1450 C CA . GLY A 1 188 ? 10.292 -18.766 4.928 1.00 53.62 188 GLY A CA 1
ATOM 1451 C C . GLY A 1 188 ? 9.583 -17.741 5.824 1.00 53.62 188 GLY A C 1
ATOM 1452 O O . GLY A 1 188 ? 8.777 -16.905 5.401 1.00 53.62 188 GLY A O 1
ATOM 1453 N N . THR A 1 189 ? 9.869 -17.808 7.119 1.00 49.09 189 THR A N 1
ATOM 1454 C CA . THR A 1 189 ? 9.352 -16.878 8.130 1.00 49.09 189 THR A CA 1
ATOM 1455 C C . THR A 1 189 ? 10.361 -15.775 8.408 1.00 49.09 189 THR A C 1
ATOM 1457 O O . THR A 1 189 ? 11.453 -16.055 8.879 1.00 49.09 189 THR A O 1
ATOM 1460 N N . PHE A 1 190 ? 9.968 -14.510 8.236 1.00 49.66 190 PHE A N 1
ATOM 1461 C CA . PHE A 1 190 ? 10.745 -13.390 8.775 1.00 49.66 190 PHE A CA 1
ATOM 1462 C C . PHE A 1 190 ? 10.568 -13.329 10.300 1.00 49.66 190 PHE A C 1
ATOM 1464 O O . PHE A 1 190 ? 9.501 -12.943 10.799 1.00 49.66 190 PHE A O 1
ATOM 1471 N N . SER A 1 191 ? 11.604 -13.698 11.055 1.00 40.03 191 SER A N 1
ATOM 1472 C CA . SER A 1 191 ? 11.667 -13.512 12.509 1.00 40.03 191 SER A CA 1
ATOM 1473 C C . SER A 1 191 ? 12.674 -12.425 12.880 1.00 40.03 191 SER A C 1
ATOM 1475 O O . SER A 1 191 ? 13.805 -12.424 12.411 1.00 40.03 191 SER A O 1
ATOM 1477 N N . TRP A 1 192 ? 12.242 -11.499 13.737 1.00 39.19 192 TRP A N 1
ATOM 1478 C CA . TRP A 1 192 ? 13.075 -10.466 14.349 1.00 39.19 192 TRP A CA 1
ATOM 1479 C C . TRP A 1 192 ? 12.942 -10.619 15.860 1.00 39.19 192 TRP A C 1
ATOM 1481 O O . TRP A 1 192 ? 11.827 -10.508 16.384 1.00 39.19 192 TRP A O 1
ATOM 1491 N N . ASP A 1 193 ? 14.043 -10.930 16.534 1.00 43.09 193 ASP A N 1
ATOM 1492 C CA . ASP A 1 193 ? 14.095 -11.172 17.982 1.00 43.09 193 ASP A CA 1
ATOM 1493 C C . ASP A 1 193 ? 14.495 -9.930 18.793 1.00 43.09 193 ASP A C 1
ATOM 1495 O O . ASP A 1 193 ? 14.497 -9.961 20.021 1.00 43.09 193 ASP A O 1
ATOM 1499 N N . GLY A 1 194 ? 14.762 -8.812 18.115 1.00 36.75 194 GLY A N 1
ATOM 1500 C CA . GLY A 1 194 ? 15.230 -7.578 18.739 1.00 36.75 194 GLY A CA 1
ATOM 1501 C 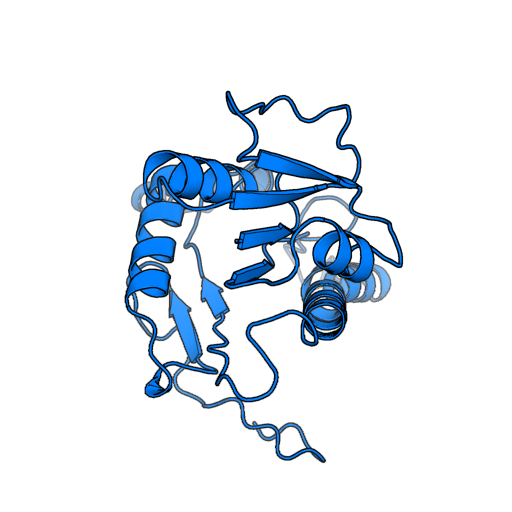C . GLY A 1 194 ? 16.726 -7.325 18.571 1.00 36.75 194 GLY A C 1
ATOM 1502 O O . GLY A 1 194 ? 17.163 -6.209 18.847 1.00 36.75 194 GLY A O 1
ATOM 1503 N N . THR A 1 195 ? 17.488 -8.305 18.079 1.00 34.91 195 THR A N 1
ATOM 1504 C CA . THR A 1 195 ? 18.952 -8.231 17.960 1.00 34.91 195 THR A CA 1
ATOM 1505 C C . THR A 1 195 ? 19.471 -8.590 16.573 1.00 34.91 195 THR A C 1
ATOM 1507 O O . THR A 1 195 ? 20.370 -7.903 16.094 1.00 34.91 195 THR A O 1
ATOM 1510 N N . GLU A 1 196 ? 18.871 -9.558 15.877 1.00 24.81 196 GLU A N 1
ATOM 1511 C CA . GLU A 1 196 ? 19.275 -9.915 14.513 1.00 24.81 196 GLU A CA 1
ATOM 1512 C C . GLU A 1 196 ? 18.079 -10.140 13.578 1.00 24.81 196 GLU A C 1
ATOM 1514 O O . GLU A 1 196 ? 16.955 -10.460 13.979 1.00 24.81 196 GLU A O 1
ATOM 1519 N N . LEU A 1 197 ? 18.331 -9.914 12.288 1.00 31.52 197 LEU A N 1
ATOM 1520 C CA . LEU A 1 197 ? 17.478 -10.385 11.205 1.00 31.52 197 LEU A CA 1
ATOM 1521 C C . LEU A 1 197 ? 17.927 -11.812 10.899 1.00 31.52 197 LEU A C 1
ATOM 1523 O O . LEU A 1 197 ? 18.972 -12.008 10.286 1.00 31.52 197 LEU A O 1
ATOM 1527 N N . LEU A 1 198 ? 17.157 -12.792 11.362 1.00 34.28 198 LEU A N 1
ATOM 1528 C CA . LEU A 1 198 ? 17.399 -14.188 11.022 1.00 34.28 198 LEU A CA 1
ATOM 1529 C C . LEU A 1 198 ? 16.679 -14.497 9.704 1.00 34.28 198 LEU A C 1
ATOM 1531 O O . LEU A 1 198 ? 15.469 -14.263 9.586 1.00 34.28 198 LEU A O 1
ATOM 1535 N N . TRP A 1 199 ? 17.458 -14.958 8.725 1.00 45.91 199 TRP A N 1
ATOM 1536 C CA . TRP A 1 199 ? 17.017 -15.532 7.450 1.00 45.91 199 TRP A CA 1
ATOM 1537 C C . TRP A 1 199 ? 16.879 -17.046 7.563 1.00 45.91 199 TRP A C 1
ATOM 1539 O O . TRP A 1 199 ? 17.776 -17.670 8.175 1.00 45.91 199 TRP A O 1
#

Foldseek 3Di:
DEEEPAQQWFLNVLLVVVCVVPPVPAAYEHEEQCQVPRPDDDPDDRYHYYYNDDPCPLVCCCVPPNAHAYYYYDDAAQFPVLDHDPDPVSDDPNGVVVRCCGRPVVVVVVCVSNVPRYPHPPDDDAAEAEALWAEDIPSRVVVCVPDDPVRYHHSNLSSVLVVVLVVVDDSVCGQFYAYSPRDGPDDDGFDDPPPDGDD

Mean predicted aligned error: 8.49 Å

pLDDT: mean 78.63, std 13.99, range [24.81, 94.75]

InterPro domains:
  IPR036291 NAD(P)-binding domain superfamily [SSF51735] (9-183)
  IPR051468 Fungal Secondary Metabolite SDRs [PTHR43544] (8-112)

Sequence (199 aa):
MLLFHPVLRGLGLQFCRHILKHRTTAVVIATCRNPEHATERHPGTRLTVLRLDVSGAADRVKESFGRLDLIVNSSAVFHPSGKGETSLRDVTAQGVISTLTTDTVGPLVKAKQHSGIMVNTTAKVVRVSLHPGTVDTDLSRPHHRNAPKDKLFAAELSVSHLMSIVDSLTMERTRRAFTWDGTFSWDGTFSWDGTELLW